Protein AF-A0A9P9ZHZ1-F1 (afdb_monomer_lite)

Radius of gyration: 37.86 Å; chains: 1; bounding box: 89×38×101 Å

Structure (mmCIF, N/CA/C/O backbone):
data_AF-A0A9P9ZHZ1-F1
#
_entry.id   AF-A0A9P9ZHZ1-F1
#
loop_
_atom_site.group_PDB
_atom_site.id
_atom_site.type_symbol
_atom_site.label_atom_id
_atom_site.label_alt_id
_atom_site.label_comp_id
_atom_site.label_asym_id
_atom_site.label_entity_id
_atom_site.label_seq_id
_atom_site.pdbx_PDB_ins_code
_atom_site.Cartn_x
_atom_site.Cartn_y
_atom_site.Cartn_z
_atom_site.occupancy
_atom_site.B_iso_or_equiv
_atom_site.auth_seq_id
_atom_site.auth_comp_id
_atom_site.auth_asym_id
_atom_site.auth_atom_id
_atom_site.pdbx_PDB_model_num
ATOM 1 N N . GLN A 1 1 ? -26.704 -14.233 1.698 1.00 37.19 1 GLN A N 1
ATOM 2 C CA . GLN A 1 1 ? -25.259 -14.307 1.388 1.00 37.19 1 GLN A CA 1
ATOM 3 C C . GLN A 1 1 ? -24.947 -13.236 0.345 1.00 37.19 1 GLN A C 1
ATOM 5 O O . GLN A 1 1 ? -25.343 -13.391 -0.801 1.00 37.19 1 GLN A O 1
ATOM 10 N N . LYS A 1 2 ? -24.365 -12.097 0.751 1.00 32.28 2 LYS A N 1
ATOM 11 C CA . LYS A 1 2 ? -24.024 -10.988 -0.158 1.00 32.28 2 LYS A CA 1
ATOM 12 C C . LYS A 1 2 ? -22.705 -11.316 -0.865 1.00 32.28 2 LYS A C 1
ATOM 14 O O . LYS A 1 2 ? -21.660 -11.355 -0.229 1.00 32.28 2 LYS A O 1
ATOM 19 N N . THR A 1 3 ? -22.761 -11.583 -2.163 1.00 38.38 3 THR A N 1
ATOM 20 C CA . THR A 1 3 ? -21.581 -11.775 -3.014 1.00 38.38 3 THR A CA 1
ATOM 21 C C . THR A 1 3 ? -20.915 -10.428 -3.285 1.00 38.38 3 THR A C 1
ATOM 23 O O . THR A 1 3 ? -21.477 -9.598 -3.998 1.00 38.38 3 THR A O 1
ATOM 26 N N . GLN A 1 4 ? -19.725 -10.218 -2.718 1.00 37.06 4 GLN A N 1
ATOM 27 C CA . GLN A 1 4 ? -18.834 -9.109 -3.063 1.00 37.06 4 GLN A CA 1
ATOM 28 C C . GLN A 1 4 ? -18.487 -9.182 -4.561 1.00 37.06 4 GLN A C 1
ATOM 30 O O . GLN A 1 4 ? -17.840 -10.122 -5.022 1.00 37.06 4 GLN A O 1
ATOM 35 N N . SER A 1 5 ? -18.968 -8.206 -5.329 1.00 38.22 5 SER A N 1
ATOM 36 C CA . SER A 1 5 ? -18.638 -8.014 -6.741 1.00 38.22 5 SER A CA 1
ATOM 37 C C . SER A 1 5 ? -17.425 -7.096 -6.828 1.00 38.22 5 SER A C 1
ATOM 39 O O . SER A 1 5 ? -17.535 -5.904 -6.551 1.00 38.22 5 SER A O 1
ATOM 41 N N . PHE A 1 6 ? -16.265 -7.640 -7.190 1.00 41.94 6 PHE A N 1
ATOM 42 C CA . PHE A 1 6 ? -15.062 -6.837 -7.386 1.00 41.94 6 PHE A CA 1
ATOM 43 C C . PHE A 1 6 ? -15.121 -6.076 -8.726 1.00 41.94 6 PHE A C 1
ATOM 45 O O . PHE A 1 6 ? -15.472 -6.683 -9.740 1.00 41.94 6 PHE A O 1
ATOM 52 N N . PRO A 1 7 ? -14.727 -4.788 -8.780 1.00 43.47 7 PRO A N 1
ATOM 53 C CA . PRO A 1 7 ? -14.893 -3.918 -9.956 1.00 43.47 7 PRO A CA 1
ATOM 54 C C . PRO A 1 7 ? -14.055 -4.302 -11.192 1.00 43.47 7 PRO A C 1
ATOM 56 O O . PRO A 1 7 ? -14.170 -3.668 -12.235 1.00 43.47 7 PRO A O 1
ATOM 59 N N . TRP A 1 8 ? -13.228 -5.346 -11.104 1.00 42.16 8 TRP A N 1
ATOM 60 C CA . TRP A 1 8 ? -12.399 -5.864 -12.200 1.00 42.16 8 TRP A CA 1
ATOM 61 C C . TRP A 1 8 ? -12.860 -7.231 -12.730 1.00 42.16 8 TRP A C 1
ATOM 63 O O . TRP A 1 8 ? -12.133 -7.871 -13.489 1.00 42.16 8 TRP A O 1
ATOM 73 N N . ILE A 1 9 ? -14.040 -7.711 -12.319 1.00 39.41 9 ILE A N 1
ATOM 74 C CA . ILE A 1 9 ? -14.600 -8.992 -12.763 1.00 39.41 9 ILE A CA 1
ATOM 75 C C . ILE A 1 9 ? -15.966 -8.737 -13.399 1.00 39.41 9 ILE A C 1
ATOM 77 O O . ILE A 1 9 ? -16.956 -8.526 -12.705 1.00 39.41 9 ILE A O 1
ATOM 81 N N . ILE A 1 10 ? -16.028 -8.812 -14.729 1.00 44.31 10 ILE A N 1
ATOM 82 C CA . ILE A 1 10 ? -17.297 -8.974 -15.442 1.00 44.31 10 ILE A CA 1
ATOM 83 C C . ILE A 1 10 ? -17.617 -10.466 -15.402 1.00 44.31 10 ILE A C 1
ATOM 85 O O . ILE A 1 10 ? -16.875 -11.284 -15.946 1.00 44.31 10 ILE A O 1
ATOM 89 N N . LYS A 1 11 ? -18.688 -10.835 -14.701 1.00 40.88 11 LYS A N 1
ATOM 90 C CA . LYS A 1 11 ? -19.157 -12.219 -14.640 1.00 40.88 11 LYS A CA 1
ATOM 91 C C . LYS A 1 11 ? -20.137 -12.446 -15.794 1.00 40.88 11 LYS A C 1
ATOM 93 O O . LYS A 1 11 ? -21.333 -12.244 -15.626 1.00 40.88 11 LYS A O 1
ATOM 98 N N . GLU A 1 12 ? -19.628 -12.822 -16.964 1.00 43.69 12 GLU A N 1
ATOM 99 C CA . GLU A 1 12 ? -20.464 -13.445 -17.999 1.00 43.69 12 GLU A CA 1
ATOM 100 C C . GLU A 1 12 ? -20.684 -14.928 -17.668 1.00 43.69 12 GLU A C 1
ATOM 102 O O . GLU A 1 12 ? -19.892 -15.546 -16.953 1.00 43.69 12 GLU A O 1
ATOM 107 N N . SER A 1 13 ? -21.811 -15.468 -18.127 1.00 43.03 13 SER A N 1
ATOM 108 C CA . SER A 1 13 ? -22.458 -16.704 -17.663 1.00 43.03 13 SER A CA 1
ATOM 109 C C . SER A 1 13 ? -21.701 -18.015 -17.909 1.00 43.03 13 SER A C 1
ATOM 111 O O . SER A 1 13 ? -22.208 -19.067 -17.525 1.00 43.03 13 SER A O 1
ATOM 113 N N . ASP A 1 14 ? -20.486 -17.979 -18.453 1.00 42.09 14 ASP A N 1
ATOM 114 C CA . ASP A 1 14 ? -19.701 -19.176 -18.747 1.00 42.09 14 ASP A CA 1
ATOM 115 C C . ASP A 1 14 ? -18.556 -19.333 -17.741 1.00 42.09 14 ASP A C 1
ATOM 117 O O . ASP A 1 14 ? -17.544 -18.628 -17.748 1.00 42.09 14 ASP A O 1
ATOM 121 N N . ALA A 1 15 ? -18.744 -20.291 -16.835 1.00 43.94 15 ALA A N 1
ATOM 122 C CA . ALA A 1 15 ? -18.034 -20.463 -15.569 1.00 43.94 15 ALA A CA 1
ATOM 123 C C . ALA A 1 15 ? -16.515 -20.745 -15.639 1.00 43.94 15 ALA A C 1
ATOM 125 O O . ALA A 1 15 ? -15.919 -21.012 -14.597 1.00 43.94 15 ALA A O 1
ATOM 126 N N . ASN A 1 16 ? -15.862 -20.654 -16.801 1.00 43.84 16 ASN A N 1
ATOM 127 C CA . ASN A 1 16 ? -14.445 -21.010 -16.947 1.00 43.84 16 ASN A CA 1
ATOM 128 C C . ASN A 1 16 ? -13.526 -19.926 -17.517 1.00 43.84 16 ASN A C 1
ATOM 130 O O . ASN A 1 16 ? -12.319 -20.154 -17.563 1.00 43.84 16 ASN A O 1
ATOM 134 N N . ASN A 1 17 ? -14.026 -18.744 -17.897 1.00 41.62 17 ASN A N 1
ATOM 135 C CA . ASN A 1 17 ? -13.167 -17.720 -18.498 1.00 41.62 17 ASN A CA 1
ATOM 136 C C . ASN A 1 17 ? -13.133 -16.430 -17.668 1.00 41.62 17 ASN A C 1
ATOM 138 O O . ASN A 1 17 ? -13.872 -15.477 -17.906 1.00 41.62 17 ASN A O 1
ATOM 142 N N . ARG A 1 18 ? -12.255 -16.392 -16.658 1.00 39.50 18 ARG A N 1
ATOM 143 C CA . ARG A 1 18 ? -11.958 -15.155 -15.921 1.00 39.50 18 ARG A CA 1
ATOM 144 C C . ARG A 1 18 ? -11.131 -14.239 -16.825 1.00 39.50 18 ARG A C 1
ATOM 146 O O . ARG A 1 18 ? -9.920 -14.403 -16.941 1.00 39.50 18 ARG A O 1
ATOM 153 N N . LYS A 1 19 ? -11.791 -13.288 -17.486 1.00 42.06 19 LYS A N 1
ATOM 154 C CA . LYS A 1 19 ? -11.140 -12.298 -18.349 1.00 42.06 19 LYS A CA 1
ATOM 155 C C . LYS A 1 19 ? -10.578 -11.170 -17.478 1.00 42.06 19 LYS A C 1
ATOM 157 O O . LYS A 1 19 ? -11.329 -10.375 -16.922 1.00 42.06 19 LYS A O 1
ATOM 162 N N . TYR A 1 20 ? -9.259 -11.138 -17.316 1.00 40.44 20 TYR A N 1
ATOM 163 C CA . TYR A 1 20 ? -8.559 -10.056 -16.623 1.00 40.44 20 TYR A CA 1
ATOM 164 C C . TYR A 1 20 ? -8.536 -8.803 -17.511 1.00 40.44 20 TYR A C 1
ATOM 166 O O . TYR A 1 20 ? -8.301 -8.904 -18.717 1.00 40.44 20 TYR A O 1
ATOM 174 N N . LEU A 1 21 ? -8.803 -7.632 -16.929 1.00 39.88 21 LEU A N 1
ATOM 175 C CA . LEU A 1 21 ? -8.745 -6.357 -17.648 1.00 39.88 21 LEU A CA 1
ATOM 176 C C . LEU A 1 21 ? -7.290 -6.017 -18.023 1.00 39.88 21 LEU A C 1
ATOM 178 O O . LEU A 1 21 ? -6.391 -6.256 -17.216 1.00 39.88 21 LEU A O 1
ATOM 182 N N . PRO A 1 22 ? -7.039 -5.477 -19.229 1.00 41.38 22 PRO A N 1
ATOM 183 C CA . PRO A 1 22 ? -5.688 -5.168 -19.671 1.00 41.38 22 PRO A CA 1
ATOM 184 C C . PRO A 1 22 ? -5.122 -3.894 -19.056 1.00 41.38 22 PRO A C 1
ATOM 186 O O . PRO A 1 22 ? -5.806 -2.879 -18.935 1.00 41.38 22 PRO A O 1
ATOM 189 N N . VAL A 1 23 ? -3.810 -3.935 -18.848 1.00 46.16 23 VAL A N 1
ATOM 190 C CA . VAL A 1 23 ? -2.933 -2.795 -18.568 1.00 46.16 23 VAL A CA 1
ATOM 191 C C . VAL A 1 23 ? -3.158 -1.704 -19.616 1.00 46.16 23 VAL A C 1
ATOM 193 O O . VAL A 1 23 ? -3.011 -1.966 -20.815 1.00 46.16 23 VAL A O 1
ATOM 196 N N . ILE A 1 24 ? -3.511 -0.477 -19.218 1.00 43.19 24 ILE A N 1
ATOM 197 C CA . ILE A 1 24 ? -3.718 0.654 -20.142 1.00 43.19 24 ILE A CA 1
ATOM 198 C C . ILE A 1 24 ? -2.495 1.578 -20.126 1.00 43.19 24 ILE A C 1
ATOM 200 O O . ILE A 1 24 ? -2.209 2.239 -19.137 1.00 43.19 24 ILE A O 1
ATOM 204 N N . LEU A 1 25 ? -1.797 1.668 -21.259 1.00 41.56 25 LEU A N 1
ATOM 205 C CA . LEU A 1 25 ? -0.755 2.659 -21.528 1.00 41.56 25 LEU A CA 1
ATOM 206 C C . LEU A 1 25 ? -1.356 3.757 -22.403 1.00 41.56 25 LEU A C 1
ATOM 208 O O . LEU A 1 25 ? -1.716 3.513 -23.561 1.00 41.56 25 LEU A O 1
ATOM 212 N N . HIS A 1 26 ? -1.468 4.964 -21.858 1.00 40.97 26 HIS A N 1
ATOM 213 C CA . HIS A 1 26 ? -1.799 6.139 -22.650 1.00 40.97 26 HIS A CA 1
ATOM 214 C C . HIS A 1 26 ? -0.571 6.543 -23.472 1.00 40.97 26 HIS A C 1
ATOM 216 O O . HIS A 1 26 ? 0.352 7.170 -22.968 1.00 40.97 26 HIS A O 1
ATOM 222 N N . LYS A 1 27 ? -0.559 6.191 -24.762 1.00 46.75 27 LYS A N 1
ATOM 223 C CA . LYS A 1 27 ? 0.318 6.834 -25.750 1.00 46.75 27 LYS A CA 1
ATOM 224 C C . LYS A 1 27 ? -0.516 7.854 -26.521 1.00 46.75 27 LYS A C 1
ATOM 226 O O . LYS A 1 27 ? -1.638 7.551 -26.938 1.00 46.75 27 LYS A O 1
ATOM 231 N N . HIS A 1 28 ? 0.023 9.049 -26.737 1.00 37.31 28 HIS A N 1
ATOM 232 C CA . HIS A 1 28 ? -0.636 10.055 -27.566 1.00 37.31 28 HIS A CA 1
ATOM 233 C C . HIS A 1 28 ? -0.832 9.490 -28.992 1.00 37.31 28 HIS A C 1
ATOM 235 O O . HIS A 1 28 ? 0.112 8.952 -29.571 1.00 37.31 28 HIS A O 1
ATOM 241 N N . LYS A 1 29 ? -2.049 9.613 -29.552 1.00 40.16 29 LYS A N 1
ATOM 242 C CA . LYS A 1 29 ? -2.484 9.154 -30.900 1.00 40.16 29 LYS A CA 1
ATOM 243 C C . LYS A 1 29 ? -2.889 7.672 -31.098 1.00 40.16 29 LYS A C 1
ATOM 245 O O . LYS A 1 29 ? -3.132 7.284 -32.237 1.00 40.16 29 LYS A O 1
ATOM 250 N N . ILE A 1 30 ? -3.067 6.852 -30.052 1.00 46.03 30 ILE A N 1
ATOM 251 C CA . ILE A 1 30 ? -3.622 5.478 -30.215 1.00 46.03 30 ILE A CA 1
ATOM 252 C C . ILE A 1 30 ? -5.117 5.486 -30.598 1.00 46.03 30 ILE A C 1
ATOM 254 O O . ILE A 1 30 ? -5.573 4.612 -31.336 1.00 46.03 30 ILE A O 1
ATOM 258 N N . ALA A 1 31 ? -5.871 6.505 -30.172 1.00 43.09 31 ALA A N 1
ATOM 259 C CA . ALA A 1 31 ? -7.315 6.603 -30.409 1.00 43.09 31 ALA A CA 1
ATOM 260 C C . ALA A 1 31 ? -7.714 6.651 -31.898 1.00 43.09 31 ALA A C 1
ATOM 262 O O . ALA A 1 31 ? -8.837 6.308 -32.242 1.00 43.09 31 ALA A O 1
ATOM 263 N N . LEU A 1 32 ? -6.795 7.025 -32.793 1.00 43.66 32 LEU A N 1
ATOM 264 C CA . LEU A 1 32 ? -7.078 7.148 -34.227 1.00 43.66 32 LEU A CA 1
ATOM 265 C C . LEU A 1 32 ? -7.022 5.814 -34.984 1.00 43.66 32 LEU A C 1
ATOM 267 O O . LEU A 1 32 ? -7.465 5.756 -36.125 1.00 43.66 32 LEU A O 1
ATOM 271 N N . LYS A 1 33 ? -6.502 4.742 -34.374 1.00 41.50 33 LYS A N 1
ATOM 272 C CA . LYS A 1 33 ? -6.436 3.408 -34.999 1.00 41.50 33 LYS A CA 1
ATOM 273 C C . LYS A 1 33 ? -7.362 2.380 -34.351 1.00 41.50 33 LYS A C 1
ATOM 275 O O . LYS A 1 33 ? -7.393 1.246 -34.809 1.00 41.50 33 LYS A O 1
ATOM 280 N N . SER A 1 34 ? -8.130 2.752 -33.323 1.00 44.06 34 SER A N 1
ATOM 281 C CA . SER A 1 34 ? -9.015 1.826 -32.595 1.00 44.06 34 SER A CA 1
ATOM 282 C C . SER A 1 34 ? -10.057 1.150 -33.496 1.00 44.06 34 SER A C 1
ATOM 284 O O . SER A 1 34 ? -10.376 -0.011 -33.279 1.00 44.06 34 SER A O 1
ATOM 286 N N . HIS A 1 35 ? -10.524 1.840 -34.538 1.00 47.12 35 HIS A N 1
ATOM 287 C CA . HIS A 1 35 ? -11.512 1.332 -35.494 1.00 47.12 35 HIS A CA 1
ATOM 288 C C . HIS A 1 35 ? -10.940 0.365 -36.550 1.00 47.12 35 HIS A C 1
ATOM 290 O O . HIS A 1 35 ? -11.709 -0.317 -37.218 1.00 47.12 35 HIS A O 1
ATOM 296 N N . LEU A 1 36 ? -9.610 0.283 -36.703 1.00 47.69 36 LEU A N 1
ATOM 297 C CA . LEU A 1 36 ? -8.942 -0.691 -37.584 1.00 47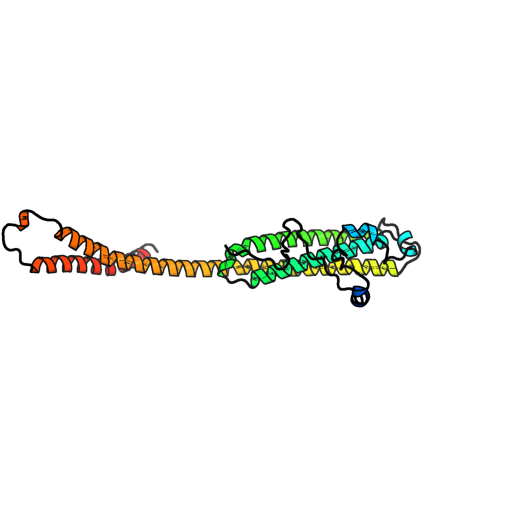.69 36 LEU A CA 1
ATOM 298 C C . LEU A 1 36 ? -8.725 -2.048 -36.895 1.00 47.69 36 LEU A C 1
ATOM 300 O O . LEU A 1 36 ? -8.396 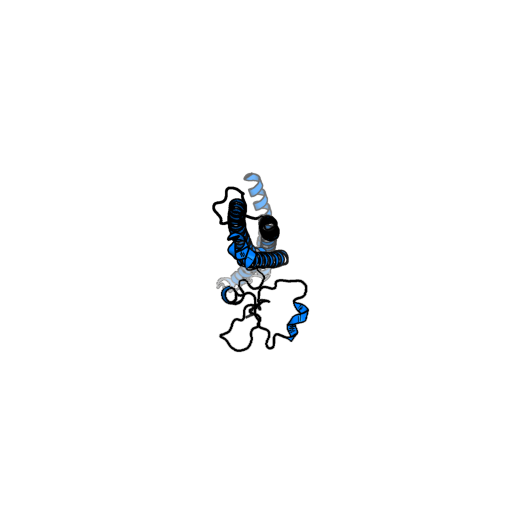-3.031 -37.555 1.00 47.69 36 LEU A O 1
ATOM 304 N N . PHE A 1 37 ? -8.923 -2.118 -35.576 1.00 45.78 37 PHE A N 1
ATOM 305 C CA . PHE A 1 37 ? -8.909 -3.363 -34.815 1.00 45.78 37 PHE A CA 1
ATOM 306 C C . PHE A 1 37 ? -10.327 -3.944 -34.775 1.00 45.78 37 PHE A C 1
ATOM 308 O O . PHE A 1 37 ? -11.058 -3.788 -33.798 1.00 45.78 37 PHE A O 1
ATOM 315 N N . GLY A 1 38 ? -10.731 -4.600 -35.867 1.00 37.91 38 GLY A N 1
ATOM 316 C CA . GLY A 1 38 ? -11.884 -5.501 -35.848 1.00 37.91 38 GLY A CA 1
ATOM 317 C C . GLY A 1 38 ? -11.680 -6.559 -34.762 1.00 37.91 38 GLY A C 1
ATOM 318 O O . GLY A 1 38 ? -10.625 -7.182 -34.716 1.00 37.91 38 GLY A O 1
ATOM 319 N N . GLN A 1 39 ? -12.671 -6.699 -33.874 1.00 40.16 39 GLN A N 1
ATOM 320 C CA . GLN A 1 39 ? -12.570 -7.363 -32.568 1.00 40.16 39 GLN A CA 1
ATOM 321 C C . GLN A 1 39 ? -11.454 -6.783 -31.691 1.00 40.16 39 GLN A C 1
ATOM 323 O O . GLN A 1 39 ? -10.268 -7.038 -31.871 1.00 40.16 39 GLN A O 1
ATOM 328 N N . VAL A 1 40 ? -11.867 -6.014 -30.683 1.00 42.03 40 VAL A N 1
ATOM 329 C CA . VAL A 1 40 ? -11.005 -5.453 -29.643 1.00 42.03 40 VAL A CA 1
ATOM 330 C C . VAL A 1 40 ? -10.149 -6.567 -29.034 1.00 42.03 40 VAL A C 1
ATOM 332 O O . VAL A 1 40 ? -10.589 -7.297 -28.145 1.00 42.03 40 VAL A O 1
ATOM 335 N N . SER A 1 41 ? -8.906 -6.691 -29.500 1.00 41.12 41 SER A N 1
ATOM 336 C CA . SER A 1 41 ? -7.879 -7.451 -28.804 1.00 41.12 41 SER A CA 1
ATOM 337 C C . SER A 1 41 ? -7.526 -6.651 -27.558 1.00 41.12 41 SER A C 1
ATOM 339 O O . SER A 1 41 ? -6.612 -5.828 -27.531 1.00 41.12 41 SER A O 1
ATOM 341 N N . THR A 1 42 ? -8.293 -6.893 -26.499 1.00 43.31 42 THR A N 1
ATOM 342 C CA . THR A 1 42 ? -8.048 -6.475 -25.115 1.00 43.31 42 THR A CA 1
ATOM 343 C C . THR A 1 42 ? -6.752 -7.077 -24.545 1.00 43.31 42 THR A C 1
ATOM 345 O O . THR A 1 42 ? -6.623 -7.200 -23.338 1.00 43.31 42 THR A O 1
ATOM 348 N N . SER A 1 43 ? -5.798 -7.488 -25.384 1.00 45.34 43 SER A N 1
ATOM 349 C CA . SER A 1 43 ? -4.638 -8.311 -25.025 1.00 45.34 43 SER A CA 1
ATOM 350 C C . SER A 1 43 ? -3.305 -7.666 -25.399 1.00 45.34 43 SER A C 1
ATOM 352 O O . SER A 1 43 ? -2.263 -8.263 -25.165 1.00 45.34 43 SER A O 1
ATOM 354 N N . ALA A 1 44 ? -3.298 -6.435 -25.921 1.00 46.75 44 ALA A N 1
ATOM 355 C CA . ALA A 1 44 ? -2.099 -5.771 -26.451 1.00 46.75 44 ALA A CA 1
ATOM 356 C C . ALA A 1 44 ? -0.934 -5.575 -25.449 1.00 46.75 44 ALA A C 1
ATOM 358 O O . ALA A 1 44 ? 0.103 -5.038 -25.824 1.00 46.75 44 ALA A O 1
ATOM 359 N N . ARG A 1 45 ? -1.093 -5.954 -24.171 1.00 55.19 45 ARG A N 1
ATOM 360 C CA . ARG A 1 45 ? -0.092 -5.774 -23.103 1.00 55.19 45 ARG A CA 1
ATOM 361 C C . ARG A 1 45 ? 0.096 -7.001 -22.212 1.00 55.19 45 ARG A C 1
ATOM 363 O O . ARG A 1 45 ? 0.470 -6.873 -21.053 1.00 55.19 45 ARG A O 1
ATOM 370 N N . SER A 1 46 ? -0.165 -8.194 -22.735 1.00 60.69 46 SER A N 1
ATOM 371 C CA . SER A 1 46 ? 0.336 -9.418 -22.108 1.00 60.69 46 SER A CA 1
ATOM 372 C C . SER A 1 46 ? 1.788 -9.640 -22.532 1.00 60.69 46 SER A C 1
ATOM 374 O O . SER A 1 46 ? 2.121 -9.431 -23.700 1.00 60.69 46 SER A O 1
ATOM 376 N N . ALA A 1 47 ? 2.641 -10.120 -21.622 1.00 64.25 47 ALA A N 1
ATOM 377 C CA . ALA A 1 47 ? 4.013 -10.530 -21.950 1.00 64.25 47 ALA A CA 1
ATOM 378 C C . ALA A 1 47 ? 4.059 -11.555 -23.106 1.00 64.25 47 ALA A C 1
ATOM 380 O O . ALA A 1 47 ? 5.065 -11.663 -23.800 1.00 64.25 47 ALA A O 1
ATOM 381 N N . ALA A 1 48 ? 2.942 -12.246 -23.363 1.00 66.81 48 ALA A N 1
ATOM 382 C CA . ALA A 1 48 ? 2.751 -13.150 -24.494 1.00 66.81 48 ALA A CA 1
ATOM 383 C C . ALA A 1 48 ? 2.864 -12.479 -25.879 1.00 66.81 48 ALA A C 1
ATOM 385 O O . ALA A 1 48 ? 3.154 -13.164 -26.854 1.00 66.81 48 ALA A O 1
ATOM 386 N N . HIS A 1 49 ? 2.648 -11.164 -25.987 1.00 66.31 49 HIS A N 1
ATOM 387 C CA . HIS A 1 49 ? 2.773 -10.430 -27.253 1.00 66.31 49 HIS A CA 1
ATOM 388 C C . HIS A 1 49 ? 4.169 -9.846 -27.482 1.00 66.31 49 HIS A C 1
ATOM 390 O O . HIS A 1 49 ? 4.484 -9.455 -28.604 1.00 66.31 49 HIS A O 1
ATOM 396 N N . LEU A 1 50 ? 5.029 -9.850 -26.456 1.00 69.12 50 LEU A N 1
ATOM 397 C CA . LEU A 1 50 ? 6.393 -9.334 -26.554 1.00 69.12 50 LEU A CA 1
ATOM 398 C C . LEU A 1 50 ? 7.179 -9.983 -27.711 1.00 69.12 50 LEU A C 1
ATOM 400 O O . LEU A 1 50 ? 7.752 -9.234 -28.492 1.00 69.12 50 LEU A O 1
ATOM 404 N N . PRO A 1 51 ? 7.146 -11.316 -27.930 1.00 75.12 51 PRO A N 1
ATOM 405 C CA . PRO A 1 51 ? 7.882 -11.930 -29.040 1.00 75.12 51 PRO A CA 1
ATOM 406 C C . PRO A 1 51 ? 7.399 -11.496 -30.434 1.00 75.12 51 PRO A C 1
ATOM 408 O O . PRO A 1 51 ? 8.176 -11.520 -31.380 1.00 75.12 51 PRO A O 1
ATOM 411 N N . ASN A 1 52 ? 6.128 -11.100 -30.568 1.00 73.94 52 ASN A N 1
ATOM 412 C CA . ASN A 1 52 ? 5.508 -10.769 -31.858 1.00 73.94 52 ASN A CA 1
ATOM 413 C C . ASN A 1 52 ? 5.605 -9.278 -32.214 1.00 73.94 52 ASN A C 1
ATOM 415 O O . ASN A 1 52 ? 5.523 -8.904 -33.390 1.00 73.94 52 ASN A O 1
ATOM 419 N N . ASP A 1 53 ? 5.725 -8.426 -31.197 1.00 71.38 53 ASP A N 1
ATOM 420 C CA . ASP A 1 53 ? 5.717 -6.971 -31.341 1.00 71.38 53 ASP A CA 1
ATOM 421 C C . ASP A 1 53 ? 7.086 -6.327 -31.056 1.00 71.38 53 ASP A C 1
ATOM 423 O O . ASP A 1 53 ? 7.254 -5.137 -31.336 1.00 71.38 53 ASP A O 1
ATOM 427 N N . TYR A 1 54 ? 8.061 -7.100 -30.556 1.00 80.94 54 TYR A N 1
ATOM 428 C CA . TYR A 1 54 ? 9.410 -6.621 -30.257 1.00 80.94 54 TYR A CA 1
ATOM 429 C C . TYR A 1 54 ? 10.129 -6.075 -31.498 1.00 80.94 54 TYR A C 1
ATOM 431 O O . TYR A 1 54 ? 10.081 -6.655 -32.583 1.00 80.94 54 TYR A O 1
ATOM 439 N N . GLY A 1 55 ? 10.820 -4.950 -31.326 1.00 74.94 55 GLY A N 1
ATOM 440 C CA . GLY A 1 55 ? 11.651 -4.314 -32.346 1.00 74.94 55 GLY A CA 1
ATOM 441 C C . GLY A 1 55 ? 10.888 -3.408 -33.311 1.00 74.94 55 GLY A C 1
ATOM 442 O O . GLY A 1 55 ? 11.514 -2.716 -34.110 1.00 74.94 55 GLY A O 1
ATOM 443 N N . ARG A 1 56 ? 9.551 -3.336 -33.233 1.00 78.38 56 ARG A N 1
ATOM 444 C CA . ARG A 1 56 ? 8.746 -2.496 -34.143 1.00 78.38 56 ARG A CA 1
ATOM 445 C C . ARG A 1 56 ? 8.973 -1.000 -33.958 1.00 78.38 56 ARG A C 1
ATOM 447 O O . ARG A 1 56 ? 8.772 -0.244 -34.906 1.00 78.38 56 ARG A O 1
ATOM 454 N N . SER A 1 57 ? 9.320 -0.553 -32.750 1.00 76.94 57 SER A N 1
ATOM 455 C CA . SER A 1 57 ? 9.570 0.867 -32.473 1.00 76.94 57 SER A CA 1
ATOM 456 C C . SER A 1 57 ? 11.054 1.235 -32.443 1.00 76.94 57 SER A C 1
ATOM 458 O O . SER A 1 57 ? 11.385 2.415 -32.319 1.00 76.94 57 SER A O 1
ATOM 460 N N . LEU A 1 58 ? 11.935 0.244 -32.592 1.00 81.00 58 LEU A N 1
ATOM 461 C CA . LEU A 1 58 ? 13.382 0.403 -32.541 1.00 81.00 58 LEU A CA 1
ATOM 462 C C . LEU A 1 58 ? 13.975 0.546 -33.948 1.00 81.00 58 LEU A C 1
ATOM 464 O O . LEU A 1 58 ? 13.498 -0.032 -34.922 1.00 81.00 58 LEU A O 1
ATOM 468 N N . HIS A 1 59 ? 15.043 1.333 -34.064 1.00 84.62 59 HIS A N 1
ATOM 469 C CA . HIS A 1 59 ? 15.786 1.460 -35.316 1.00 84.62 59 HIS A CA 1
ATOM 470 C C . HIS A 1 59 ? 16.847 0.359 -35.438 1.00 84.62 59 HIS A C 1
ATOM 472 O O . HIS A 1 59 ? 17.793 0.335 -34.652 1.00 84.62 59 HIS A O 1
ATOM 478 N N . ALA A 1 60 ? 16.742 -0.480 -36.475 1.00 83.12 60 ALA A N 1
ATOM 479 C CA . ALA A 1 60 ? 17.656 -1.603 -36.720 1.00 83.12 60 ALA A CA 1
ATOM 480 C C . ALA A 1 60 ? 19.144 -1.197 -36.757 1.00 83.12 60 ALA A C 1
ATOM 482 O O . ALA A 1 60 ? 19.986 -1.900 -36.211 1.00 83.12 60 ALA A O 1
ATOM 483 N N . SER A 1 61 ? 19.464 -0.024 -37.316 1.00 82.12 61 SER A N 1
ATOM 484 C CA . SER A 1 61 ? 20.843 0.485 -37.394 1.00 82.12 61 SER A CA 1
ATOM 485 C C . SER A 1 61 ? 21.460 0.819 -36.033 1.00 82.12 61 SER A C 1
ATOM 487 O O . SER A 1 61 ? 22.676 0.838 -35.903 1.00 82.12 61 SER A O 1
ATOM 489 N N . VAL A 1 62 ? 20.629 1.137 -35.036 1.00 82.06 62 VAL A N 1
ATOM 490 C CA . VAL A 1 62 ? 21.066 1.467 -33.671 1.00 82.06 62 VAL A CA 1
ATOM 491 C C . VAL A 1 62 ? 21.074 0.212 -32.802 1.00 82.06 62 VAL A C 1
ATOM 493 O O . VAL A 1 62 ? 21.950 0.058 -31.960 1.00 82.06 62 VAL A O 1
ATOM 496 N N . MET A 1 63 ? 20.132 -0.705 -33.042 1.00 83.06 63 MET A N 1
ATOM 497 C CA . MET A 1 63 ? 20.056 -2.000 -32.360 1.00 83.06 63 MET A CA 1
ATOM 498 C C . MET A 1 63 ? 21.309 -2.853 -32.565 1.00 83.06 63 MET A C 1
ATOM 500 O O . MET A 1 63 ? 21.791 -3.451 -31.613 1.00 83.06 63 MET A O 1
ATOM 504 N N . ASP A 1 64 ? 21.855 -2.873 -33.782 1.00 83.94 64 ASP A N 1
ATOM 505 C CA . ASP A 1 64 ? 23.069 -3.639 -34.099 1.00 83.94 64 ASP A CA 1
ATOM 506 C C . ASP A 1 64 ? 24.308 -3.147 -33.327 1.00 83.94 64 ASP A C 1
ATOM 508 O O . ASP A 1 64 ? 25.243 -3.899 -33.070 1.00 83.94 64 ASP A O 1
ATOM 512 N N . GLN A 1 65 ? 24.310 -1.877 -32.913 1.00 83.25 65 GLN A N 1
ATOM 513 C CA . GLN A 1 65 ? 25.477 -1.241 -32.303 1.00 83.25 65 GLN A CA 1
ATOM 514 C C . GLN A 1 65 ? 25.368 -1.082 -30.781 1.00 83.25 65 GLN A C 1
ATOM 516 O O . GLN A 1 65 ? 26.392 -0.972 -30.106 1.00 83.25 65 GLN A O 1
ATOM 521 N N . ASP A 1 66 ? 24.150 -1.030 -30.235 1.00 86.06 66 ASP A N 1
ATOM 522 C CA . ASP A 1 66 ? 23.895 -0.800 -28.813 1.00 86.06 66 ASP A CA 1
ATOM 523 C C . ASP A 1 66 ? 22.985 -1.893 -28.229 1.00 86.06 66 ASP A C 1
ATOM 525 O O . ASP A 1 66 ? 21.778 -1.970 -28.499 1.00 86.06 66 ASP A O 1
ATOM 529 N N . ALA A 1 67 ? 23.576 -2.729 -27.372 1.00 86.88 67 ALA A N 1
ATOM 530 C CA . ALA A 1 67 ? 22.868 -3.817 -26.704 1.00 86.88 67 ALA A CA 1
ATOM 531 C C . ALA A 1 67 ? 21.830 -3.313 -25.684 1.00 86.88 67 ALA A C 1
ATOM 533 O O . ALA A 1 67 ? 20.798 -3.954 -25.482 1.00 86.88 67 ALA A O 1
ATOM 534 N N . PHE A 1 68 ? 22.066 -2.159 -25.053 1.00 87.94 68 PHE A N 1
ATOM 535 C CA . PHE A 1 68 ? 21.122 -1.565 -24.110 1.00 87.94 68 PHE A CA 1
ATOM 536 C C . PHE A 1 68 ? 19.904 -0.994 -24.846 1.00 87.94 68 PHE A C 1
ATOM 538 O O . PHE A 1 68 ? 18.766 -1.192 -24.416 1.00 87.94 68 PHE A O 1
ATOM 545 N N . TYR A 1 69 ? 20.119 -0.372 -26.011 1.00 87.81 69 TYR A N 1
ATOM 546 C CA . TYR A 1 69 ? 19.033 0.135 -26.854 1.00 87.81 69 TYR A CA 1
ATOM 547 C C . TYR A 1 69 ? 18.065 -0.975 -27.285 1.00 87.81 69 TYR A C 1
ATOM 549 O O . TYR A 1 69 ? 16.849 -0.762 -27.270 1.00 87.81 69 TYR A O 1
ATOM 557 N N . CYS A 1 70 ? 18.568 -2.179 -27.576 1.00 86.94 70 CYS A N 1
ATOM 558 C CA . CYS A 1 70 ? 17.732 -3.349 -27.854 1.00 86.94 70 CYS A CA 1
ATOM 559 C C . CYS A 1 70 ? 16.749 -3.662 -26.712 1.00 86.94 70 CYS A C 1
ATOM 561 O O . CYS A 1 70 ? 15.610 -4.055 -26.960 1.00 86.94 70 CYS A O 1
ATOM 563 N N . LEU A 1 71 ? 17.136 -3.467 -25.452 1.00 88.94 71 LEU A N 1
ATOM 564 C CA . LEU A 1 71 ? 16.292 -3.805 -24.301 1.00 88.94 71 LEU A CA 1
ATOM 565 C C . LEU A 1 71 ? 15.239 -2.738 -23.970 1.00 88.94 71 LEU A C 1
ATOM 567 O O . LEU A 1 71 ? 14.390 -2.967 -23.110 1.00 88.94 71 LEU A O 1
ATOM 571 N N . THR A 1 72 ? 15.239 -1.602 -24.669 1.00 88.69 72 THR A N 1
ATOM 572 C CA . THR A 1 72 ? 14.342 -0.463 -24.414 1.00 88.69 72 THR A CA 1
ATOM 573 C C . THR A 1 72 ? 12.871 -0.859 -24.324 1.00 88.69 72 THR A C 1
ATOM 575 O O . THR A 1 72 ? 12.177 -0.468 -23.390 1.00 88.69 72 THR A O 1
ATOM 578 N N . GLU A 1 73 ? 12.363 -1.642 -25.278 1.00 83.69 73 GLU A N 1
ATOM 579 C CA . GLU A 1 73 ? 10.948 -2.034 -25.279 1.00 83.69 73 GLU A CA 1
ATOM 580 C C . GLU A 1 73 ? 10.597 -2.941 -24.090 1.00 83.69 73 GLU A C 1
ATOM 582 O O . GLU A 1 73 ? 9.505 -2.831 -23.530 1.00 83.69 73 GLU A O 1
ATOM 587 N N . VAL A 1 74 ? 11.545 -3.772 -23.648 1.00 89.00 74 VAL A N 1
ATOM 588 C CA . VAL A 1 74 ? 11.392 -4.633 -22.468 1.00 89.00 74 VAL A CA 1
ATOM 589 C C . VAL A 1 74 ? 11.377 -3.794 -21.193 1.00 89.00 74 VAL A C 1
ATOM 591 O O . VAL A 1 74 ? 10.513 -3.997 -20.340 1.00 89.00 74 VAL A O 1
ATOM 594 N N . PHE A 1 75 ? 12.279 -2.815 -21.076 1.00 89.94 75 PHE A N 1
ATOM 595 C CA . PHE A 1 75 ? 12.292 -1.874 -19.955 1.00 89.94 75 PHE A CA 1
ATOM 596 C C . PHE A 1 75 ? 11.015 -1.039 -19.897 1.00 89.94 75 PHE A C 1
ATOM 598 O O . PHE A 1 75 ? 10.418 -0.929 -18.830 1.00 89.94 75 PHE A O 1
ATOM 605 N N . ASN A 1 76 ? 10.537 -0.535 -21.036 1.00 87.81 76 ASN A N 1
ATOM 606 C CA . ASN A 1 76 ? 9.287 0.219 -21.116 1.00 87.81 76 ASN A CA 1
ATOM 607 C C . ASN A 1 76 ? 8.080 -0.631 -20.705 1.00 87.81 76 ASN A C 1
ATOM 609 O O . ASN A 1 76 ? 7.217 -0.173 -19.952 1.00 87.81 76 ASN A O 1
ATOM 613 N N . PHE A 1 77 ? 8.016 -1.885 -21.160 1.00 84.81 77 PHE A N 1
ATOM 614 C CA . PHE A 1 77 ? 6.981 -2.822 -20.729 1.00 84.81 77 PHE A CA 1
ATOM 615 C C . PHE A 1 77 ? 7.050 -3.077 -19.217 1.00 84.81 77 PHE A C 1
ATOM 617 O O . PHE A 1 77 ? 6.035 -2.976 -18.522 1.00 84.81 77 PHE A O 1
ATOM 624 N N . ALA A 1 78 ? 8.250 -3.335 -18.690 1.00 88.50 78 ALA A N 1
ATOM 625 C CA . ALA A 1 78 ? 8.470 -3.550 -17.266 1.00 88.50 78 ALA A CA 1
ATOM 626 C C . ALA A 1 78 ? 8.044 -2.326 -16.441 1.00 88.50 78 ALA A C 1
ATOM 628 O O . ALA A 1 78 ? 7.242 -2.483 -15.522 1.00 88.50 78 ALA A O 1
ATOM 629 N N . ALA A 1 79 ? 8.490 -1.121 -16.804 1.00 88.94 79 ALA A N 1
ATOM 630 C CA . ALA A 1 79 ? 8.126 0.137 -16.154 1.00 88.94 79 ALA A CA 1
ATOM 631 C C . ALA A 1 79 ? 6.605 0.374 -16.149 1.00 88.94 79 ALA A C 1
ATOM 633 O O . ALA A 1 79 ? 6.026 0.807 -15.153 1.00 88.94 79 ALA A O 1
ATOM 634 N N . SER A 1 80 ? 5.928 0.003 -17.235 1.00 83.94 80 SER A N 1
ATOM 635 C CA . SER A 1 80 ? 4.474 0.134 -17.356 1.00 83.94 80 SER A CA 1
ATOM 636 C C . SER A 1 80 ? 3.719 -0.835 -16.446 1.00 83.94 80 SER A C 1
ATOM 638 O O . SER A 1 80 ? 2.797 -0.425 -15.743 1.00 83.94 80 SER A O 1
ATOM 640 N N . SER A 1 81 ? 4.134 -2.105 -16.406 1.00 87.31 81 SER A N 1
ATOM 641 C CA . SER A 1 81 ? 3.554 -3.102 -15.489 1.00 87.31 81 SER A CA 1
ATOM 642 C C . SER A 1 81 ? 3.755 -2.718 -14.017 1.00 87.31 81 SER A C 1
ATOM 644 O O . SER A 1 81 ? 2.897 -2.924 -13.161 1.00 87.31 81 SER A O 1
ATOM 646 N N . GLN A 1 82 ? 4.898 -2.099 -13.737 1.00 89.81 82 GLN A N 1
ATOM 647 C CA . GLN A 1 82 ? 5.280 -1.577 -12.439 1.00 89.81 82 GLN A CA 1
ATOM 648 C C . GLN A 1 82 ? 4.403 -0.396 -12.011 1.00 89.81 82 GLN A C 1
ATOM 650 O O . GLN A 1 82 ? 3.890 -0.380 -10.892 1.00 89.81 82 GLN A O 1
ATOM 655 N N . MET A 1 83 ? 4.160 0.552 -12.917 1.00 88.62 83 MET A N 1
ATOM 656 C CA . MET A 1 83 ? 3.248 1.670 -12.678 1.00 88.62 83 MET A CA 1
ATOM 657 C C . MET A 1 83 ? 1.825 1.191 -12.380 1.00 88.62 83 MET A C 1
ATOM 659 O O . MET A 1 83 ? 1.188 1.680 -11.451 1.00 88.62 83 MET A O 1
ATOM 663 N N . GLU A 1 84 ? 1.323 0.215 -13.134 1.00 85.94 84 GLU A N 1
ATOM 664 C CA . GLU A 1 84 ? -0.012 -0.335 -12.907 1.00 85.94 84 GLU A CA 1
ATOM 665 C C . GLU A 1 84 ? -0.130 -1.014 -11.541 1.00 85.94 84 GLU A C 1
ATOM 667 O O . GLU A 1 84 ? -1.103 -0.783 -10.822 1.00 85.94 84 GLU A O 1
ATOM 672 N N . PHE A 1 85 ? 0.876 -1.796 -11.142 1.00 88.94 85 PHE A N 1
ATOM 673 C CA . PHE A 1 85 ? 0.928 -2.353 -9.794 1.00 88.94 85 PHE A CA 1
ATOM 674 C C . PHE A 1 85 ? 0.848 -1.249 -8.729 1.00 88.94 85 PHE A C 1
ATOM 676 O O . PHE A 1 85 ? 0.059 -1.364 -7.791 1.00 88.94 85 PHE A O 1
ATOM 683 N N . LEU A 1 86 ? 1.609 -0.161 -8.884 1.00 90.19 86 LEU A N 1
ATOM 684 C CA . LEU A 1 86 ? 1.554 0.971 -7.955 1.00 90.19 86 LEU A CA 1
ATOM 685 C C . LEU A 1 86 ? 0.177 1.643 -7.950 1.00 90.19 86 LEU A C 1
ATOM 687 O O . LEU A 1 86 ? -0.322 1.964 -6.877 1.00 90.19 86 LEU A O 1
ATOM 691 N N . ASN A 1 87 ? -0.464 1.804 -9.109 1.00 90.56 87 ASN A N 1
ATOM 692 C CA . ASN A 1 87 ? -1.825 2.341 -9.209 1.00 90.56 87 ASN A CA 1
ATOM 693 C C . ASN A 1 87 ? -2.851 1.440 -8.508 1.00 90.56 87 ASN A C 1
ATOM 695 O O . ASN A 1 87 ? -3.749 1.939 -7.839 1.00 90.56 87 ASN A O 1
ATOM 699 N N . LEU A 1 88 ? -2.706 0.117 -8.607 1.00 87.88 88 LEU A N 1
ATOM 700 C CA . LEU A 1 88 ? -3.563 -0.826 -7.891 1.00 87.88 88 LEU A CA 1
ATOM 701 C C . LEU A 1 88 ? -3.393 -0.706 -6.373 1.00 87.88 88 LEU A C 1
ATOM 703 O O . LEU A 1 88 ? -4.379 -0.771 -5.641 1.00 87.88 88 LEU A O 1
ATOM 707 N N . ILE A 1 89 ? -2.156 -0.572 -5.889 1.00 90.19 89 ILE A N 1
ATOM 708 C CA . ILE A 1 89 ? -1.905 -0.396 -4.454 1.00 90.19 89 ILE A CA 1
ATOM 709 C C . ILE A 1 89 ? -2.454 0.948 -3.968 1.00 90.19 89 ILE A C 1
ATOM 711 O O . ILE A 1 89 ? -3.029 0.987 -2.887 1.00 90.19 89 ILE A O 1
ATOM 715 N N . ASP A 1 90 ? -2.339 2.006 -4.771 1.00 91.19 90 ASP A N 1
ATOM 716 C CA . ASP A 1 90 ? -2.904 3.330 -4.483 1.00 91.19 90 ASP A CA 1
ATOM 717 C C . ASP A 1 90 ? -4.432 3.260 -4.348 1.00 91.19 90 ASP A C 1
ATOM 719 O O . ASP A 1 90 ? -4.979 3.612 -3.308 1.00 91.19 90 ASP A O 1
ATOM 723 N N . LEU A 1 91 ? -5.113 2.640 -5.319 1.00 90.25 91 LEU A N 1
ATOM 724 C CA . LEU A 1 91 ? -6.562 2.410 -5.269 1.00 90.25 91 LEU A CA 1
ATOM 725 C C . LEU A 1 91 ? -6.993 1.587 -4.050 1.00 90.25 91 LEU A C 1
ATOM 727 O O . LEU A 1 91 ? -8.020 1.867 -3.436 1.00 90.25 91 LEU A O 1
ATOM 731 N N . LYS A 1 92 ? -6.226 0.548 -3.695 1.00 88.62 92 LYS A N 1
ATOM 732 C CA . LYS A 1 92 ? -6.503 -0.247 -2.491 1.00 88.62 92 LYS A CA 1
ATOM 733 C C . LYS A 1 92 ? -6.296 0.566 -1.221 1.00 88.62 92 LYS A C 1
ATOM 735 O O . LYS A 1 92 ? -7.070 0.404 -0.287 1.00 88.62 92 LYS A O 1
ATOM 740 N N . LEU A 1 93 ? -5.268 1.407 -1.179 1.00 90.00 93 LEU A N 1
ATOM 741 C CA . LEU A 1 93 ? -5.000 2.268 -0.036 1.00 90.00 93 LEU A CA 1
ATOM 742 C C . LEU A 1 93 ? -6.132 3.280 0.157 1.00 90.00 93 LEU A C 1
ATOM 744 O O . LEU A 1 93 ? -6.629 3.405 1.270 1.00 90.00 93 LEU A O 1
ATOM 748 N N . ASP A 1 94 ? -6.590 3.916 -0.921 1.00 89.88 94 ASP A N 1
ATOM 749 C CA . ASP A 1 94 ? -7.724 4.841 -0.879 1.00 89.88 94 ASP A CA 1
ATOM 750 C C . ASP A 1 94 ? -9.007 4.131 -0.424 1.00 89.88 94 ASP A C 1
ATOM 752 O O . ASP A 1 94 ? -9.727 4.650 0.429 1.00 89.88 94 ASP A O 1
ATOM 756 N N . LEU A 1 95 ? -9.254 2.905 -0.909 1.00 88.62 95 LEU A N 1
ATOM 757 C CA . LEU A 1 95 ? -10.358 2.074 -0.428 1.00 88.62 95 LEU A CA 1
ATOM 758 C C . LEU A 1 95 ? -10.252 1.853 1.086 1.00 88.62 95 LEU A C 1
ATOM 760 O O . LEU A 1 95 ? -11.205 2.134 1.802 1.00 88.62 95 LEU A O 1
ATOM 764 N N . TYR A 1 96 ? -9.092 1.414 1.576 1.00 85.00 96 TYR A N 1
ATOM 765 C CA . TYR A 1 96 ? -8.860 1.162 2.999 1.00 85.00 96 TYR A CA 1
ATOM 766 C C . TYR A 1 96 ? -9.021 2.407 3.871 1.00 85.00 96 TYR A C 1
ATOM 768 O O . TYR A 1 96 ? -9.504 2.295 4.989 1.00 85.00 96 TYR A O 1
ATOM 776 N N . THR A 1 97 ? -8.648 3.587 3.376 1.00 83.44 97 THR A N 1
ATOM 777 C CA . THR A 1 97 ? -8.837 4.854 4.098 1.00 83.44 97 THR A CA 1
ATOM 778 C C . THR A 1 97 ? -10.281 5.370 4.032 1.00 83.44 97 THR A C 1
ATOM 780 O O . THR A 1 97 ? -10.689 6.135 4.899 1.00 83.44 97 THR A O 1
ATOM 783 N N . SER A 1 98 ? -11.064 4.966 3.028 1.00 86.31 98 SER A N 1
ATOM 784 C CA . SER A 1 98 ? -12.466 5.382 2.866 1.00 86.31 98 SER A CA 1
ATOM 785 C C . SER A 1 98 ? -13.484 4.545 3.651 1.00 86.31 98 SER A C 1
ATOM 787 O O . SER A 1 98 ? -14.644 4.946 3.755 1.00 86.31 98 SER A O 1
ATOM 789 N N . LEU A 1 99 ? -13.081 3.378 4.164 1.00 83.06 99 LEU A N 1
ATOM 790 C CA . LEU A 1 99 ? -13.977 2.473 4.883 1.00 83.06 99 LEU A CA 1
ATOM 791 C C . LEU A 1 99 ? -14.362 3.030 6.268 1.00 83.06 99 LEU A C 1
ATOM 793 O O . LEU A 1 99 ? -13.597 3.787 6.867 1.00 83.06 99 LEU A O 1
ATOM 797 N N . PRO A 1 100 ? -15.549 2.671 6.795 1.00 77.44 100 PRO A N 1
ATOM 798 C CA . PRO A 1 100 ? -15.948 3.041 8.148 1.00 77.44 100 PRO A CA 1
ATOM 799 C C . PRO A 1 100 ? -14.996 2.460 9.199 1.00 77.44 100 PRO A C 1
ATOM 801 O O . PRO A 1 100 ? -14.542 1.325 9.069 1.00 77.44 100 PRO A O 1
ATOM 804 N N . THR A 1 101 ? -14.808 3.188 10.303 1.00 76.12 101 THR A N 1
ATOM 805 C CA . THR A 1 101 ? -13.941 2.810 11.439 1.00 76.12 101 THR A CA 1
ATOM 806 C C . THR A 1 101 ? -14.239 1.421 12.024 1.00 76.12 101 THR A C 1
ATOM 808 O O . THR A 1 101 ? -13.381 0.798 12.642 1.00 76.12 101 THR A O 1
ATOM 811 N N . GLU A 1 102 ? -15.450 0.895 11.825 1.00 74.25 102 GLU A N 1
ATOM 812 C CA . GLU A 1 102 ? -15.828 -0.445 12.283 1.00 74.25 102 GLU A CA 1
ATOM 813 C C . GLU A 1 102 ? -15.063 -1.580 11.578 1.00 74.25 102 GLU A C 1
ATOM 815 O O . GLU A 1 102 ? -14.912 -2.650 12.170 1.00 74.25 102 GLU A O 1
ATOM 820 N N . GLU A 1 103 ? -14.562 -1.353 10.356 1.00 79.25 103 GLU A N 1
ATOM 821 C CA . GLU A 1 103 ? -13.809 -2.336 9.559 1.00 79.25 103 GLU A CA 1
ATOM 822 C C . GLU A 1 103 ? -12.281 -2.237 9.759 1.00 79.25 103 GLU A C 1
ATOM 824 O O . GLU A 1 103 ? -11.525 -3.048 9.215 1.00 79.25 103 GLU A O 1
ATOM 829 N N . ASP A 1 104 ? -11.798 -1.296 10.580 1.00 80.69 104 ASP A N 1
ATOM 830 C CA . ASP A 1 104 ? -10.364 -1.024 10.770 1.00 80.69 104 ASP A CA 1
ATOM 831 C C . ASP A 1 104 ? -9.564 -2.268 11.201 1.00 80.69 104 ASP A C 1
ATOM 833 O O . ASP A 1 104 ? -8.414 -2.466 10.788 1.00 80.69 104 ASP A O 1
ATOM 837 N N . PHE A 1 105 ? -10.179 -3.158 11.990 1.00 79.94 105 PHE A N 1
ATOM 838 C CA . PHE A 1 105 ? -9.551 -4.408 12.426 1.00 79.94 105 PHE A CA 1
ATOM 839 C C . PHE A 1 105 ? -9.281 -5.374 11.259 1.00 79.94 105 PHE A C 1
ATOM 841 O O . PHE A 1 105 ? -8.234 -6.024 11.220 1.00 79.94 105 PHE A O 1
ATOM 848 N N . GLU A 1 106 ? -10.188 -5.447 10.280 1.00 84.31 106 GLU A N 1
ATOM 849 C CA . GLU A 1 106 ? -10.051 -6.305 9.094 1.00 84.31 106 GLU A CA 1
ATOM 850 C C . GLU A 1 106 ? -9.082 -5.710 8.060 1.00 84.31 106 GLU A C 1
ATOM 852 O O . GLU A 1 106 ? -8.416 -6.430 7.307 1.00 84.31 106 GLU A O 1
ATOM 857 N N . VAL A 1 107 ? -8.959 -4.383 8.042 1.00 86.62 107 VAL A N 1
ATOM 858 C CA . VAL A 1 107 ? -8.089 -3.636 7.128 1.00 86.62 107 VAL A CA 1
ATOM 859 C C . VAL A 1 107 ? -6.618 -3.678 7.564 1.00 86.62 107 VAL A C 1
ATOM 861 O O . VAL A 1 107 ? -5.719 -3.741 6.715 1.00 86.62 107 VAL A O 1
ATOM 864 N N . LEU A 1 108 ? -6.334 -3.714 8.872 1.00 87.81 108 LEU A N 1
ATOM 865 C CA . LEU A 1 108 ? -4.968 -3.657 9.411 1.00 87.81 108 LEU A CA 1
ATOM 866 C C . LEU A 1 108 ? -4.008 -4.732 8.848 1.00 87.81 108 LEU A C 1
ATOM 868 O O . LEU A 1 108 ? -2.882 -4.381 8.467 1.00 87.81 108 LEU A O 1
ATOM 872 N N . PRO A 1 109 ? -4.377 -6.027 8.754 1.00 88.94 109 PRO A N 1
ATOM 873 C CA . PRO A 1 109 ? -3.512 -7.047 8.160 1.00 88.94 109 PRO A CA 1
ATOM 874 C C . PRO A 1 109 ? -3.213 -6.778 6.680 1.00 88.94 109 PRO A C 1
ATOM 876 O O . PRO A 1 109 ? -2.078 -6.971 6.235 1.00 88.94 109 PRO A O 1
ATOM 879 N N . ASN A 1 110 ? -4.204 -6.282 5.933 1.00 90.62 110 ASN A N 1
ATOM 880 C CA . ASN A 1 110 ? -4.065 -5.958 4.515 1.00 90.62 110 ASN A CA 1
ATOM 881 C C . ASN A 1 110 ? -3.111 -4.778 4.302 1.00 90.62 110 ASN A C 1
ATOM 883 O O . ASN A 1 110 ? -2.227 -4.853 3.448 1.00 90.62 110 ASN A O 1
ATOM 887 N N . LEU A 1 111 ? -3.208 -3.728 5.124 1.00 90.94 111 LEU A N 1
ATOM 888 C CA . LEU A 1 111 ? -2.261 -2.610 5.099 1.00 90.94 111 LEU A CA 1
ATOM 889 C C . LEU A 1 111 ? -0.835 -3.060 5.438 1.00 90.94 111 LEU A C 1
ATOM 891 O O . LEU A 1 111 ? 0.111 -2.695 4.736 1.00 90.94 111 LEU A O 1
ATOM 895 N N . LYS A 1 112 ? -0.659 -3.909 6.461 1.00 91.88 112 LYS A N 1
ATOM 896 C CA . LYS A 1 112 ? 0.658 -4.482 6.803 1.00 91.88 112 LYS A CA 1
ATOM 897 C C . LYS A 1 112 ? 1.246 -5.285 5.640 1.00 91.88 112 LYS A C 1
ATOM 899 O O . LYS A 1 112 ? 2.440 -5.168 5.351 1.00 91.88 112 LYS A O 1
ATOM 904 N N . TYR A 1 113 ? 0.420 -6.072 4.951 1.00 92.25 113 TYR A N 1
ATOM 905 C CA . TYR A 1 113 ? 0.833 -6.803 3.755 1.00 92.25 113 TYR A CA 1
ATOM 906 C C . TYR A 1 113 ? 1.230 -5.859 2.607 1.00 92.25 113 TYR A C 1
ATOM 908 O O . TYR A 1 113 ? 2.317 -6.016 2.043 1.00 92.25 113 TYR A O 1
ATOM 916 N N . SER A 1 114 ? 0.418 -4.836 2.319 1.00 92.38 114 SER A N 1
ATOM 917 C CA . SER A 1 114 ? 0.703 -3.799 1.314 1.00 92.38 114 SER A CA 1
ATOM 918 C C . SER A 1 114 ? 2.012 -3.057 1.605 1.00 92.38 114 SER A C 1
ATOM 920 O O . SER A 1 114 ? 2.852 -2.889 0.720 1.00 92.38 114 SER A O 1
ATOM 922 N N . LYS A 1 115 ? 2.269 -2.709 2.871 1.00 94.88 115 LYS A N 1
ATOM 923 C CA . LYS A 1 115 ? 3.541 -2.109 3.296 1.00 94.88 115 LYS A CA 1
ATOM 924 C C . LYS A 1 115 ? 4.727 -3.028 2.999 1.00 94.88 115 LYS A C 1
ATOM 926 O O . LYS A 1 115 ? 5.739 -2.577 2.458 1.00 94.88 115 LYS A O 1
ATOM 931 N N . LYS A 1 116 ? 4.607 -4.318 3.331 1.00 95.12 116 LYS A N 1
ATOM 932 C CA . LYS A 1 116 ? 5.668 -5.314 3.112 1.00 95.12 116 LYS A CA 1
ATOM 933 C C . LYS A 1 116 ? 5.976 -5.499 1.627 1.00 95.12 116 LYS A C 1
ATOM 935 O O . LYS A 1 116 ? 7.149 -5.571 1.259 1.00 95.12 116 LYS A O 1
ATOM 940 N N . ILE A 1 1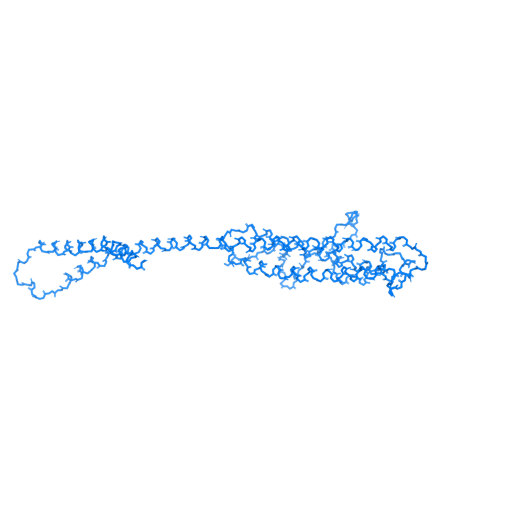17 ? 4.954 -5.591 0.774 1.00 95.19 117 ILE A N 1
ATOM 941 C CA . ILE A 1 117 ? 5.166 -5.762 -0.669 1.00 95.19 117 ILE A CA 1
ATOM 942 C C . ILE A 1 117 ? 5.761 -4.498 -1.303 1.00 95.19 117 ILE A C 1
ATOM 944 O O . ILE A 1 117 ? 6.697 -4.623 -2.090 1.00 95.19 117 ILE A O 1
ATOM 948 N N . LEU A 1 118 ? 5.326 -3.300 -0.886 1.00 95.69 118 LEU A N 1
ATOM 949 C CA . LEU A 1 118 ? 5.918 -2.029 -1.321 1.00 95.69 118 LEU A CA 1
ATOM 950 C C . LEU A 1 118 ? 7.388 -1.911 -0.917 1.00 95.69 118 LEU A C 1
ATOM 952 O O . LEU A 1 118 ? 8.211 -1.507 -1.728 1.00 95.69 118 LEU A O 1
ATOM 956 N N . TYR A 1 119 ? 7.747 -2.320 0.301 1.00 96.00 119 TYR A N 1
ATOM 957 C CA . TYR A 1 119 ? 9.142 -2.295 0.744 1.00 96.00 119 TYR A CA 1
ATOM 958 C C . TYR A 1 119 ? 10.040 -3.193 -0.120 1.00 96.00 119 TYR A C 1
ATOM 960 O O . TYR A 1 119 ? 11.084 -2.763 -0.605 1.00 96.00 119 TYR A O 1
ATOM 968 N N . ARG A 1 120 ? 9.601 -4.431 -0.390 1.00 94.75 120 ARG A N 1
ATOM 969 C CA . ARG A 1 120 ? 10.321 -5.346 -1.298 1.00 94.75 120 ARG A CA 1
ATOM 970 C C . ARG A 1 120 ? 10.440 -4.769 -2.707 1.00 94.75 120 ARG A C 1
ATOM 972 O O . ARG A 1 120 ? 11.445 -4.982 -3.379 1.00 94.75 120 ARG A O 1
ATOM 979 N N . TYR A 1 121 ? 9.401 -4.073 -3.155 1.00 94.50 121 TYR A N 1
ATOM 980 C CA . TYR A 1 121 ? 9.361 -3.432 -4.457 1.00 94.50 121 TYR A CA 1
ATOM 981 C C . TYR A 1 121 ? 10.350 -2.261 -4.559 1.00 94.50 121 TYR A C 1
ATOM 983 O O . TYR A 1 121 ? 11.083 -2.186 -5.544 1.00 94.50 121 TYR A O 1
ATOM 991 N N . ILE A 1 122 ? 10.428 -1.405 -3.536 1.00 96.75 122 ILE A N 1
ATOM 992 C CA . ILE A 1 122 ? 11.411 -0.314 -3.436 1.00 96.75 122 ILE A CA 1
ATOM 993 C C . ILE A 1 122 ? 12.824 -0.884 -3.560 1.00 96.75 122 ILE A C 1
ATOM 995 O O . ILE A 1 122 ? 13.540 -0.526 -4.490 1.00 96.75 122 ILE A O 1
ATOM 999 N N . GLN A 1 123 ? 13.167 -1.878 -2.734 1.00 95.88 123 GLN A N 1
ATOM 1000 C CA . GLN A 1 123 ? 14.487 -2.518 -2.772 1.00 95.88 123 GLN A CA 1
ATOM 1001 C C . GLN A 1 123 ? 14.812 -3.130 -4.140 1.00 95.88 123 GLN A C 1
ATOM 1003 O O . GLN A 1 123 ? 15.947 -3.070 -4.608 1.00 95.88 123 GLN A O 1
ATOM 1008 N N . LYS A 1 124 ? 13.826 -3.757 -4.793 1.00 94.75 124 LYS A N 1
ATOM 1009 C CA . LYS A 1 124 ? 14.012 -4.321 -6.134 1.00 94.75 124 LYS A CA 1
ATOM 1010 C C . LYS A 1 124 ? 14.263 -3.218 -7.164 1.00 94.75 124 LYS A C 1
ATOM 1012 O O . LYS A 1 124 ? 15.142 -3.380 -8.003 1.00 94.75 124 LYS A O 1
ATOM 1017 N N . THR A 1 125 ? 13.500 -2.132 -7.103 1.00 94.56 125 THR A N 1
ATOM 1018 C CA . THR A 1 125 ? 13.598 -1.010 -8.046 1.00 94.56 125 THR A CA 1
ATOM 1019 C C . THR A 1 125 ? 14.922 -0.270 -7.883 1.00 94.56 125 THR A C 1
ATOM 1021 O O . THR A 1 125 ? 15.555 0.036 -8.884 1.00 94.56 125 THR A O 1
ATOM 1024 N N . GLU A 1 126 ? 15.400 -0.082 -6.650 1.00 96.12 126 GLU A N 1
ATOM 1025 C CA . GLU A 1 126 ? 16.723 0.491 -6.360 1.00 96.12 126 GLU A CA 1
ATOM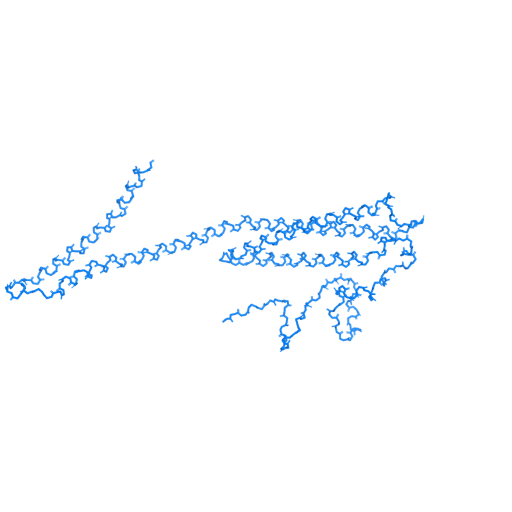 1026 C C . GLU A 1 126 ? 17.848 -0.327 -6.999 1.00 96.12 126 GLU A C 1
ATOM 1028 O O . GLU A 1 126 ? 18.677 0.227 -7.715 1.00 96.12 126 GLU A O 1
ATOM 1033 N N . ARG A 1 127 ? 17.830 -1.657 -6.835 1.00 95.56 127 ARG A N 1
ATOM 1034 C CA . ARG A 1 127 ? 18.824 -2.543 -7.468 1.00 95.56 127 ARG A CA 1
ATOM 1035 C C . ARG A 1 127 ? 18.770 -2.489 -8.992 1.00 95.56 127 ARG A C 1
ATOM 1037 O O . ARG A 1 127 ? 19.805 -2.542 -9.648 1.00 95.56 127 ARG A O 1
ATOM 1044 N N . VAL A 1 128 ? 17.567 -2.421 -9.566 1.00 93.75 128 VAL A N 1
ATOM 1045 C CA . VAL A 1 128 ? 17.396 -2.298 -11.021 1.00 93.75 128 VAL A CA 1
ATOM 1046 C C . VAL A 1 128 ? 17.939 -0.957 -11.506 1.00 93.75 128 VAL A C 1
ATOM 1048 O O . VAL A 1 128 ? 18.665 -0.932 -12.492 1.00 93.75 128 VAL A O 1
ATOM 1051 N N . LEU A 1 129 ? 17.652 0.136 -10.799 1.00 94.56 129 LEU A N 1
ATOM 1052 C CA . LEU A 1 129 ? 18.150 1.466 -11.134 1.00 94.56 129 LEU A CA 1
ATOM 1053 C C . LEU A 1 129 ? 19.679 1.537 -11.047 1.00 94.56 129 LEU A C 1
ATOM 1055 O O . LEU A 1 129 ? 20.324 2.069 -11.945 1.00 94.56 129 LEU A O 1
ATOM 1059 N N . GLU A 1 130 ? 20.272 0.946 -10.011 1.00 93.00 130 GLU A N 1
ATOM 1060 C CA . GLU A 1 130 ? 21.725 0.825 -9.881 1.00 93.00 130 GLU A CA 1
ATOM 1061 C C . GLU A 1 130 ? 22.322 -0.006 -11.026 1.00 93.00 130 GLU A C 1
ATOM 1063 O O . GLU A 1 130 ? 23.307 0.395 -11.643 1.00 93.00 130 GLU A O 1
ATOM 1068 N N . SER A 1 131 ? 21.678 -1.117 -11.395 1.00 91.19 131 SER A N 1
ATOM 1069 C CA . SER A 1 131 ? 22.084 -1.915 -12.555 1.00 91.19 131 SER A CA 1
ATOM 1070 C C . SER A 1 131 ? 21.988 -1.133 -13.868 1.00 91.19 131 SER A C 1
ATOM 1072 O O . SER A 1 131 ? 22.859 -1.297 -14.720 1.00 91.19 131 SER A O 1
ATOM 1074 N N . ILE A 1 132 ? 20.959 -0.299 -14.047 1.00 90.75 132 ILE A N 1
ATOM 1075 C CA . ILE A 1 132 ? 20.803 0.565 -15.226 1.00 90.75 132 ILE A CA 1
ATOM 1076 C C . ILE A 1 132 ? 21.918 1.612 -15.253 1.00 90.75 132 ILE A C 1
ATOM 1078 O O . ILE A 1 132 ? 22.576 1.771 -16.277 1.00 90.75 132 ILE A O 1
ATOM 1082 N N . ARG A 1 133 ? 22.204 2.271 -14.126 1.00 90.56 133 ARG A N 1
ATOM 1083 C CA . ARG A 1 133 ? 23.299 3.248 -14.011 1.00 90.56 133 ARG A CA 1
ATOM 1084 C C . ARG A 1 133 ? 24.657 2.627 -14.326 1.00 90.56 133 ARG A C 1
ATOM 1086 O O . ARG A 1 133 ? 25.434 3.197 -15.089 1.00 90.56 133 ARG A O 1
ATOM 1093 N N . ASN A 1 134 ? 24.909 1.421 -13.824 1.00 88.69 134 ASN A N 1
ATOM 1094 C CA . ASN A 1 134 ? 26.133 0.673 -14.107 1.00 88.69 134 ASN A CA 1
ATOM 1095 C C . ASN A 1 134 ? 26.220 0.231 -15.581 1.00 88.69 134 ASN A C 1
ATOM 1097 O O . ASN A 1 134 ? 27.306 0.227 -16.163 1.00 88.69 134 ASN A O 1
ATOM 1101 N N . ALA A 1 135 ? 25.091 -0.100 -16.214 1.00 84.88 135 ALA A N 1
ATOM 1102 C CA . ALA A 1 135 ? 25.030 -0.406 -17.645 1.00 84.88 135 ALA A CA 1
ATOM 1103 C C . ALA A 1 135 ? 25.255 0.841 -18.521 1.00 84.88 135 ALA A C 1
ATOM 1105 O O . ALA A 1 135 ? 25.893 0.747 -19.570 1.00 84.88 135 ALA A O 1
ATOM 1106 N N . THR A 1 136 ? 24.793 2.015 -18.074 1.00 80.88 136 THR A N 1
ATOM 1107 C CA . THR A 1 136 ? 24.912 3.306 -18.778 1.00 80.88 136 THR A CA 1
ATOM 1108 C C . THR A 1 136 ? 26.252 4.018 -18.520 1.00 80.88 136 THR A C 1
ATOM 1110 O O . THR A 1 136 ? 26.676 4.845 -19.336 1.00 80.88 136 THR A O 1
ATOM 1113 N N . ASN A 1 137 ? 27.027 3.614 -17.511 1.00 83.19 137 ASN A N 1
ATOM 1114 C CA . ASN A 1 137 ? 28.366 4.158 -17.252 1.00 83.19 137 ASN A CA 1
ATOM 1115 C C . ASN A 1 137 ? 29.367 3.886 -18.402 1.00 83.19 137 ASN A C 1
ATOM 1117 O O . ASN A 1 137 ? 29.300 2.865 -19.082 1.00 83.19 137 ASN A O 1
ATOM 1121 N N . LYS A 1 138 ? 30.316 4.801 -18.632 1.00 72.12 138 LYS A N 1
ATOM 1122 C CA . LYS A 1 138 ? 31.319 4.732 -19.711 1.00 72.12 138 LYS A CA 1
ATOM 1123 C C . LYS A 1 138 ? 32.257 3.523 -19.589 1.00 72.12 138 LYS A C 1
ATOM 1125 O O . LYS A 1 138 ? 32.755 3.047 -20.600 1.00 72.12 138 LYS A O 1
ATOM 1130 N N . GLU A 1 139 ? 32.462 3.030 -18.372 1.00 75.81 139 GLU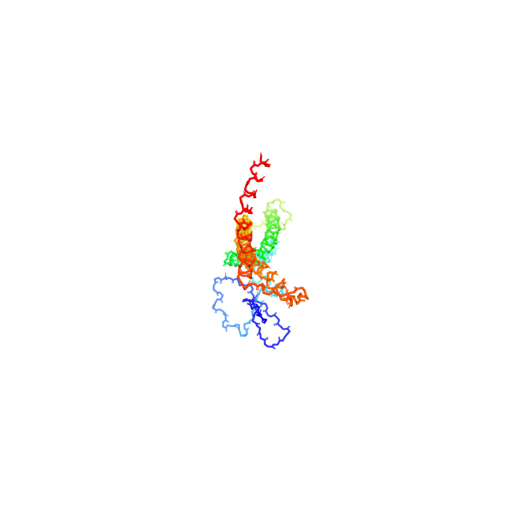 A N 1
ATOM 1131 C CA . GLU A 1 139 ? 33.323 1.879 -18.050 1.00 75.81 139 GLU A CA 1
ATOM 1132 C C . GLU A 1 139 ? 32.594 0.528 -18.142 1.00 75.81 139 GLU A C 1
ATOM 1134 O O . GLU A 1 139 ? 33.133 -0.512 -17.769 1.00 75.81 139 GLU A O 1
ATOM 1139 N N . SER A 1 140 ? 31.347 0.527 -18.613 1.00 78.44 140 SER A N 1
ATOM 1140 C CA . SER A 1 140 ? 30.540 -0.683 -18.706 1.00 78.44 140 SER A CA 1
ATOM 1141 C C . SER A 1 140 ? 31.052 -1.639 -19.787 1.00 78.44 140 SER A C 1
ATOM 1143 O O . SER A 1 140 ? 31.467 -1.215 -20.863 1.00 78.44 140 SER A O 1
ATOM 1145 N N . CYS A 1 141 ? 30.944 -2.946 -19.539 1.00 77.44 141 CYS A N 1
ATOM 1146 C CA . CYS A 1 141 ? 31.291 -3.997 -20.504 1.00 77.44 141 CYS A CA 1
ATOM 1147 C C . CYS A 1 141 ? 30.238 -4.203 -21.609 1.00 77.44 141 CYS A C 1
ATOM 1149 O O . CYS A 1 141 ? 30.375 -5.107 -22.434 1.00 77.44 141 CYS A O 1
ATOM 1151 N N . TRP A 1 142 ? 29.170 -3.401 -21.616 1.00 81.00 142 TRP A N 1
ATOM 1152 C CA . TRP A 1 142 ? 28.096 -3.518 -22.594 1.00 81.00 142 TRP A CA 1
ATOM 1153 C C . TRP A 1 142 ? 28.556 -3.042 -23.979 1.00 81.00 142 TRP A C 1
ATOM 1155 O O . TRP A 1 142 ? 29.167 -1.974 -24.074 1.00 81.00 142 TRP A O 1
ATOM 1165 N N . PRO A 1 143 ? 28.240 -3.790 -25.056 1.00 79.88 143 PRO A N 1
ATOM 1166 C CA . PRO A 1 143 ? 28.512 -3.361 -26.423 1.00 79.88 143 PRO A CA 1
ATOM 1167 C C . PRO A 1 143 ? 27.898 -1.988 -26.706 1.00 79.88 143 PRO A C 1
ATOM 1169 O O . PRO A 1 143 ? 26.707 -1.774 -26.461 1.00 79.88 143 PRO A O 1
ATOM 1172 N N . ARG A 1 144 ? 28.725 -1.065 -27.205 1.00 75.19 144 ARG A N 1
ATOM 1173 C CA . ARG A 1 144 ? 28.351 0.320 -27.496 1.00 75.19 144 ARG A CA 1
ATOM 1174 C C . ARG A 1 144 ? 28.785 0.729 -28.893 1.00 75.19 144 ARG A C 1
ATOM 1176 O O . ARG A 1 144 ? 29.824 0.264 -29.369 1.00 75.19 144 ARG A O 1
ATOM 1183 N N . PRO A 1 145 ? 28.059 1.673 -29.509 1.00 71.75 145 PRO A N 1
ATOM 1184 C CA . PRO A 1 145 ? 28.410 2.152 -30.826 1.00 71.75 145 PRO A CA 1
ATOM 1185 C C . PRO A 1 145 ? 29.732 2.926 -30.762 1.00 71.75 145 PRO A C 1
ATOM 1187 O O . PRO A 1 145 ? 29.918 3.808 -29.921 1.00 71.75 145 PRO A O 1
ATOM 1190 N N . THR A 1 146 ? 30.645 2.626 -31.689 1.00 67.38 146 THR A N 1
ATOM 1191 C CA . THR A 1 146 ? 31.897 3.379 -31.884 1.00 67.38 146 THR A CA 1
ATOM 1192 C C . THR A 1 146 ? 31.622 4.841 -32.259 1.00 67.38 146 THR A C 1
ATOM 1194 O O . THR A 1 146 ? 32.439 5.717 -31.987 1.00 67.38 146 THR A O 1
ATOM 1197 N N . TYR A 1 147 ? 30.451 5.116 -32.846 1.00 67.25 147 TYR A N 1
ATOM 1198 C CA . TYR A 1 147 ? 29.960 6.454 -33.163 1.00 67.25 147 TYR A CA 1
ATOM 1199 C C . TYR A 1 147 ? 28.795 6.831 -32.239 1.00 67.25 147 TYR A C 1
ATOM 1201 O O . TYR A 1 147 ? 27.825 6.086 -32.122 1.00 67.25 147 TYR A O 1
ATOM 1209 N N . HIS A 1 148 ? 28.857 7.989 -31.580 1.00 61.75 148 HIS A N 1
ATOM 1210 C CA . HIS A 1 148 ? 27.829 8.414 -30.627 1.00 61.75 148 HIS A CA 1
ATOM 1211 C C . HIS A 1 148 ? 26.454 8.559 -31.294 1.00 61.75 148 HIS A C 1
ATOM 1213 O O . HIS A 1 148 ? 26.143 9.571 -31.920 1.00 61.75 148 HIS A O 1
ATOM 1219 N N . THR A 1 149 ? 25.597 7.552 -31.124 1.00 74.50 149 THR A N 1
ATOM 1220 C CA . THR A 1 149 ? 24.199 7.644 -31.536 1.00 74.50 149 THR A CA 1
ATOM 1221 C C . THR A 1 149 ? 23.408 8.349 -30.439 1.00 74.50 149 THR A C 1
ATOM 1223 O O . THR A 1 149 ? 23.022 7.737 -29.444 1.00 74.50 149 THR A O 1
ATOM 1226 N N . GLU A 1 150 ? 23.127 9.640 -30.635 1.00 83.12 150 GLU A N 1
ATOM 1227 C CA . GLU A 1 150 ? 22.380 10.473 -29.676 1.00 83.12 150 GLU A CA 1
ATOM 1228 C C . GLU A 1 150 ? 21.036 9.843 -29.260 1.00 83.12 150 GLU A C 1
ATOM 1230 O O . GLU A 1 150 ? 20.639 9.910 -28.099 1.00 83.12 150 GLU A O 1
ATOM 1235 N N . LYS A 1 151 ? 20.365 9.127 -30.174 1.00 84.12 151 LYS A N 1
ATOM 1236 C CA . LYS A 1 151 ? 19.104 8.418 -29.888 1.00 84.12 151 LYS A CA 1
ATOM 1237 C C . LYS A 1 151 ? 19.239 7.349 -28.800 1.00 84.12 151 LYS A C 1
ATOM 1239 O O . LYS A 1 151 ? 18.333 7.218 -27.981 1.00 84.12 151 LYS A O 1
ATOM 1244 N N . ALA A 1 152 ? 20.332 6.587 -28.790 1.00 84.00 152 ALA A N 1
ATOM 1245 C CA . ALA A 1 152 ? 20.553 5.539 -27.796 1.00 84.00 152 ALA A CA 1
ATOM 1246 C C . ALA A 1 152 ? 20.799 6.151 -26.410 1.00 84.00 152 ALA A C 1
ATOM 1248 O O . ALA A 1 152 ? 20.169 5.749 -25.433 1.00 84.00 152 ALA A O 1
ATOM 1249 N N . ARG A 1 153 ? 21.606 7.220 -26.357 1.00 85.62 153 ARG A N 1
ATOM 1250 C CA . ARG A 1 153 ? 21.887 7.983 -25.134 1.00 85.62 153 ARG A CA 1
ATOM 1251 C C . ARG A 1 153 ? 20.619 8.579 -24.518 1.00 85.62 153 ARG A C 1
ATOM 1253 O O . ARG A 1 153 ? 20.375 8.395 -23.330 1.00 85.62 153 ARG A O 1
ATOM 1260 N N . VAL A 1 154 ? 19.797 9.249 -25.328 1.00 88.00 154 VAL A N 1
ATOM 1261 C CA . VAL A 1 154 ? 18.527 9.845 -24.874 1.00 88.00 154 VAL A CA 1
ATOM 1262 C C . VAL A 1 154 ? 17.566 8.768 -24.380 1.00 88.00 154 VAL A C 1
ATOM 1264 O O . VAL A 1 154 ? 16.920 8.936 -23.351 1.00 88.00 154 VAL A O 1
ATOM 1267 N N . THR A 1 155 ? 17.493 7.636 -25.080 1.00 87.00 155 THR A N 1
ATOM 1268 C CA . THR A 1 155 ? 16.618 6.525 -24.686 1.00 87.00 155 THR A CA 1
ATOM 1269 C C . THR A 1 155 ? 17.049 5.923 -23.349 1.00 87.00 155 THR A C 1
ATOM 1271 O O . THR A 1 155 ? 16.201 5.692 -22.491 1.00 87.00 155 THR A O 1
ATOM 1274 N N . ALA A 1 156 ? 18.354 5.736 -23.130 1.00 87.88 156 ALA A N 1
ATOM 1275 C CA . ALA A 1 156 ? 18.870 5.246 -21.857 1.00 87.88 156 ALA A CA 1
ATOM 1276 C C . ALA A 1 156 ? 18.596 6.210 -20.696 1.00 87.88 156 ALA A C 1
ATOM 1278 O O . ALA A 1 156 ? 18.158 5.776 -19.632 1.00 87.88 156 ALA A O 1
ATOM 1279 N N . GLN A 1 157 ? 18.767 7.514 -20.929 1.00 89.94 157 GLN A N 1
ATOM 1280 C CA . GLN A 1 157 ? 18.452 8.544 -19.940 1.00 89.94 157 GLN A CA 1
ATOM 1281 C C . GLN A 1 157 ? 16.952 8.578 -19.598 1.00 89.94 157 GLN A C 1
ATOM 1283 O O . GLN A 1 157 ? 16.594 8.720 -18.431 1.00 89.94 157 GLN A O 1
ATOM 1288 N N . ASN A 1 158 ? 16.074 8.411 -20.592 1.00 90.56 158 ASN A N 1
ATOM 1289 C CA . ASN A 1 158 ? 14.629 8.345 -20.361 1.00 90.56 158 ASN A CA 1
ATOM 1290 C C . ASN A 1 158 ? 14.251 7.137 -19.496 1.00 90.56 158 ASN A C 1
ATOM 1292 O O . ASN A 1 158 ? 13.481 7.286 -18.555 1.00 90.56 158 ASN A O 1
ATOM 1296 N N . ILE A 1 159 ? 14.831 5.962 -19.772 1.00 91.25 159 ILE A N 1
ATOM 1297 C CA . ILE A 1 159 ? 14.591 4.754 -18.971 1.00 91.25 159 ILE A CA 1
ATOM 1298 C C . ILE A 1 159 ? 15.048 4.975 -17.528 1.00 91.25 159 ILE A C 1
ATOM 1300 O O . ILE A 1 159 ? 14.301 4.676 -16.601 1.00 91.25 159 ILE A O 1
ATOM 1304 N N . GLU A 1 160 ? 16.248 5.517 -17.315 1.00 92.81 160 GLU A N 1
ATOM 1305 C CA . GLU A 1 160 ? 16.729 5.822 -15.964 1.00 92.81 160 GLU A CA 1
ATOM 1306 C C . GLU A 1 160 ? 15.751 6.742 -15.216 1.00 92.81 160 GLU A C 1
ATOM 1308 O O . GLU A 1 160 ? 15.336 6.425 -14.100 1.00 92.81 160 GLU A O 1
ATOM 1313 N N . HIS A 1 161 ? 15.311 7.823 -15.865 1.00 92.94 161 HIS A N 1
ATOM 1314 C CA . HIS A 1 161 ? 14.358 8.765 -15.288 1.00 92.94 161 HIS A CA 1
ATOM 1315 C C . HIS A 1 161 ? 12.996 8.125 -14.964 1.00 92.94 161 HIS A C 1
ATOM 1317 O O . HIS A 1 161 ? 12.420 8.384 -13.904 1.00 92.94 161 HIS A O 1
ATOM 1323 N N . ASP A 1 162 ? 12.491 7.247 -15.833 1.00 92.25 162 ASP A N 1
ATOM 1324 C CA . ASP A 1 162 ? 11.237 6.524 -15.605 1.00 92.25 162 ASP A CA 1
ATOM 1325 C C . ASP A 1 162 ? 11.325 5.629 -14.356 1.00 92.25 162 ASP A C 1
ATOM 1327 O O . ASP A 1 162 ? 10.407 5.610 -13.527 1.00 92.25 162 ASP A O 1
ATOM 1331 N N . PHE A 1 163 ? 12.444 4.922 -14.171 1.00 94.25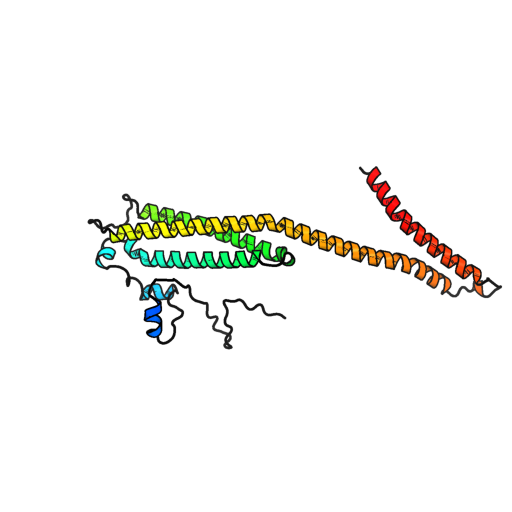 163 PHE A N 1
ATOM 1332 C CA . PHE A 1 163 ? 12.673 4.084 -12.990 1.00 94.25 163 PHE A CA 1
ATOM 1333 C C . PHE A 1 163 ? 12.903 4.904 -11.709 1.00 94.25 163 PHE A C 1
ATOM 1335 O O . PHE A 1 163 ? 12.432 4.498 -10.643 1.00 94.25 163 PHE A O 1
ATOM 1342 N N . GLU A 1 164 ? 13.540 6.076 -11.790 1.00 95.88 164 GLU A N 1
ATOM 1343 C CA . GLU A 1 164 ? 13.613 7.028 -10.670 1.00 95.88 164 GLU A CA 1
ATOM 1344 C C . GLU A 1 164 ? 12.224 7.508 -10.242 1.00 95.88 164 GLU A C 1
ATOM 1346 O O . GLU A 1 164 ? 11.900 7.540 -9.049 1.00 95.88 164 GLU A O 1
ATOM 1351 N N . HIS A 1 165 ? 11.371 7.847 -11.210 1.00 95.06 165 HIS A N 1
ATOM 1352 C CA . HIS A 1 165 ? 10.007 8.275 -10.935 1.00 95.06 165 HIS A CA 1
ATOM 1353 C C . HIS A 1 165 ? 9.177 7.148 -10.295 1.00 95.06 165 HIS A C 1
ATOM 1355 O O . HIS A 1 165 ? 8.454 7.383 -9.321 1.00 95.06 165 HIS A O 1
ATOM 1361 N N . LEU A 1 166 ? 9.318 5.909 -10.781 1.00 94.12 166 LEU A N 1
ATOM 1362 C CA . LEU A 1 166 ? 8.687 4.727 -10.182 1.00 94.12 166 LEU A CA 1
ATOM 1363 C C . LEU A 1 166 ? 9.145 4.491 -8.740 1.00 94.12 166 LEU A C 1
ATOM 1365 O O . LEU A 1 166 ? 8.312 4.213 -7.872 1.00 94.12 166 LEU A O 1
ATOM 1369 N N . LEU A 1 167 ? 10.444 4.631 -8.473 1.00 96.62 167 LEU A N 1
ATOM 1370 C CA . LEU A 1 167 ? 11.004 4.500 -7.132 1.00 96.62 167 LEU A CA 1
ATOM 1371 C C . LEU A 1 167 ? 10.417 5.551 -6.184 1.00 96.62 167 LEU A C 1
ATOM 1373 O O . LEU A 1 167 ? 9.910 5.204 -5.115 1.00 96.62 167 LEU A O 1
ATOM 1377 N N . LYS A 1 168 ? 10.411 6.821 -6.603 1.00 96.81 168 LYS A N 1
ATOM 1378 C CA . LYS A 1 168 ? 9.843 7.922 -5.817 1.00 96.81 168 LYS A CA 1
ATOM 1379 C C . LYS A 1 168 ? 8.363 7.688 -5.516 1.00 96.81 168 LYS A C 1
ATOM 1381 O O . LYS A 1 168 ? 7.943 7.821 -4.368 1.00 96.81 168 LYS A O 1
ATOM 1386 N N . ARG A 1 169 ? 7.576 7.277 -6.518 1.00 95.88 169 ARG A N 1
ATOM 1387 C CA . ARG A 1 169 ? 6.150 6.958 -6.337 1.00 95.88 169 ARG A CA 1
ATOM 1388 C C . ARG A 1 169 ? 5.950 5.821 -5.333 1.00 95.88 169 ARG A C 1
ATOM 1390 O O . ARG A 1 169 ? 5.091 5.925 -4.459 1.00 95.88 169 ARG A O 1
ATOM 1397 N N . ALA A 1 170 ? 6.754 4.762 -5.417 1.00 96.12 170 ALA A N 1
ATOM 1398 C CA . ALA A 1 170 ? 6.686 3.646 -4.479 1.00 96.12 170 ALA A CA 1
ATOM 1399 C C . ALA A 1 170 ? 7.029 4.064 -3.038 1.00 96.12 170 ALA A C 1
ATOM 1401 O O . ALA A 1 170 ? 6.339 3.650 -2.107 1.00 96.12 170 ALA A O 1
ATOM 1402 N N . GLN A 1 171 ? 8.043 4.915 -2.850 1.00 97.25 171 GLN A N 1
ATOM 1403 C CA . GLN A 1 171 ? 8.412 5.469 -1.542 1.00 97.25 171 GLN A CA 1
ATOM 1404 C C . GLN A 1 171 ? 7.292 6.336 -0.953 1.00 97.25 171 GLN A C 1
ATOM 1406 O O . GLN A 1 171 ? 6.922 6.153 0.206 1.00 97.25 171 GLN A O 1
ATOM 1411 N N . THR A 1 172 ? 6.685 7.220 -1.751 1.00 96.44 172 THR A N 1
ATOM 1412 C CA . THR A 1 172 ? 5.526 8.014 -1.312 1.00 96.44 172 THR A CA 1
ATOM 1413 C C . THR A 1 172 ? 4.375 7.119 -0.856 1.00 96.44 172 THR A C 1
ATOM 1415 O O . THR A 1 172 ? 3.799 7.348 0.207 1.00 96.44 172 THR A O 1
ATOM 1418 N N . LEU A 1 173 ? 4.061 6.068 -1.618 1.00 94.75 173 LEU A N 1
ATOM 1419 C CA . LEU A 1 173 ? 2.977 5.148 -1.278 1.00 94.75 173 LEU A CA 1
ATOM 1420 C C . LEU A 1 173 ? 3.294 4.305 -0.031 1.00 94.75 173 LEU A C 1
ATOM 1422 O O . LEU A 1 173 ? 2.411 4.037 0.786 1.00 94.75 173 LEU A O 1
ATOM 1426 N N . HIS A 1 174 ? 4.562 3.935 0.162 1.00 96.50 174 HIS A N 1
ATOM 1427 C CA . HIS A 1 174 ? 5.031 3.259 1.370 1.00 96.50 174 HIS A CA 1
ATOM 1428 C C . HIS A 1 174 ? 4.889 4.136 2.622 1.00 96.50 174 HIS A C 1
ATOM 1430 O O . HIS A 1 174 ? 4.462 3.640 3.669 1.00 96.50 174 HIS A O 1
ATOM 1436 N N . ASN A 1 175 ? 5.197 5.430 2.507 1.00 95.50 175 ASN A N 1
ATOM 1437 C CA . ASN A 1 175 ? 5.030 6.394 3.594 1.00 95.50 175 ASN A CA 1
ATOM 1438 C C . ASN A 1 175 ? 3.548 6.585 3.927 1.00 95.50 175 ASN A C 1
ATOM 1440 O O . ASN A 1 175 ? 3.165 6.337 5.064 1.00 95.50 175 ASN A O 1
ATOM 1444 N N . ARG A 1 176 ? 2.692 6.839 2.923 1.00 93.44 176 ARG A N 1
ATOM 1445 C CA . ARG A 1 176 ? 1.230 6.923 3.120 1.00 93.44 176 ARG A CA 1
ATOM 1446 C C . ARG A 1 176 ? 0.658 5.673 3.794 1.00 93.44 176 ARG A C 1
ATOM 1448 O O . ARG A 1 176 ? -0.162 5.774 4.699 1.00 93.44 176 ARG A O 1
ATOM 1455 N N . THR A 1 177 ? 1.111 4.484 3.388 1.00 93.25 177 THR A N 1
ATOM 1456 C CA . THR A 1 177 ? 0.683 3.222 4.018 1.00 93.25 177 THR A CA 1
ATOM 1457 C C . THR A 1 177 ? 1.169 3.124 5.467 1.00 93.25 177 THR A C 1
ATOM 1459 O O . THR A 1 177 ? 0.472 2.583 6.320 1.00 93.25 177 THR A O 1
ATOM 1462 N N . THR A 1 178 ? 2.367 3.628 5.768 1.00 93.81 178 THR A N 1
ATOM 1463 C CA . THR A 1 178 ? 2.897 3.655 7.136 1.00 93.81 178 THR A CA 1
ATOM 1464 C C . THR A 1 178 ? 2.092 4.598 8.020 1.00 93.81 178 THR A C 1
ATOM 1466 O O . THR A 1 178 ? 1.731 4.189 9.118 1.00 93.81 178 THR A O 1
ATOM 1469 N N . ASP A 1 179 ? 1.748 5.781 7.520 1.00 91.44 179 ASP A N 1
ATOM 1470 C CA . ASP A 1 179 ? 0.925 6.757 8.237 1.00 91.44 179 ASP A CA 1
ATOM 1471 C C . ASP A 1 179 ? -0.485 6.207 8.505 1.00 91.44 179 ASP A C 1
ATOM 1473 O O . ASP A 1 179 ? -1.007 6.309 9.612 1.00 91.44 179 ASP A O 1
ATOM 1477 N N . ALA A 1 180 ? -1.085 5.516 7.530 1.00 88.38 180 ALA A N 1
ATOM 1478 C CA . ALA A 1 180 ? -2.364 4.838 7.738 1.00 88.38 180 ALA A CA 1
ATOM 1479 C C . ALA A 1 180 ? -2.277 3.769 8.847 1.00 88.38 180 ALA A C 1
ATOM 1481 O O . ALA A 1 180 ? -3.157 3.680 9.699 1.00 88.38 180 ALA A O 1
ATOM 1482 N N . ILE A 1 181 ? -1.193 2.983 8.882 1.00 89.62 181 ILE A N 1
ATOM 1483 C CA . ILE A 1 181 ? -0.971 1.954 9.913 1.00 89.62 181 ILE A CA 1
ATOM 1484 C C . ILE A 1 181 ? -0.732 2.564 11.299 1.00 89.62 181 ILE A C 1
ATOM 1486 O O . ILE A 1 181 ? -1.063 1.916 12.288 1.00 89.62 181 ILE A O 1
ATOM 1490 N N . THR A 1 182 ? -0.136 3.754 11.410 1.00 88.12 182 THR A N 1
ATOM 1491 C CA . THR A 1 182 ? 0.105 4.393 12.717 1.00 88.12 182 THR A CA 1
ATOM 1492 C C . THR A 1 182 ? -1.151 5.043 13.288 1.00 88.12 182 THR A C 1
ATOM 1494 O O . THR A 1 182 ? -1.304 5.066 14.507 1.00 88.12 182 THR A O 1
ATOM 1497 N N . VAL A 1 183 ? -2.065 5.520 12.438 1.00 84.44 183 VAL A N 1
ATOM 1498 C CA . VAL A 1 183 ? -3.339 6.122 12.867 1.00 84.44 183 VAL A CA 1
ATOM 1499 C C . VAL A 1 183 ? -4.382 5.061 13.258 1.00 84.44 183 VAL A C 1
ATOM 1501 O O . VAL A 1 183 ? -5.119 5.263 14.223 1.00 84.44 183 VAL A O 1
ATOM 1504 N N . LEU A 1 184 ? -4.406 3.908 12.578 1.00 82.94 184 LEU A N 1
ATOM 1505 C CA . LEU A 1 184 ? -5.422 2.855 12.760 1.00 82.94 184 LEU A CA 1
ATOM 1506 C C . LEU A 1 184 ? -5.566 2.278 14.192 1.00 82.94 184 LEU A C 1
ATOM 1508 O O . LEU A 1 184 ? -6.680 2.015 14.632 1.00 82.94 184 LEU A O 1
ATOM 1512 N N . PRO A 1 185 ? -4.493 2.034 14.968 1.00 79.56 185 PRO A N 1
ATOM 1513 C CA . PRO A 1 185 ? -4.628 1.478 16.316 1.00 79.56 185 PRO A CA 1
ATOM 1514 C C . PRO A 1 185 ? -5.418 2.386 17.263 1.00 79.56 185 PRO A C 1
ATOM 1516 O O . PRO A 1 185 ? -6.154 1.897 18.120 1.00 79.56 185 PRO A O 1
ATOM 1519 N N . SER A 1 186 ? -5.283 3.703 17.097 1.00 80.12 186 SER A N 1
ATOM 1520 C CA . SER A 1 186 ? -6.008 4.689 17.898 1.00 80.12 186 SER A CA 1
ATOM 1521 C C . SER A 1 186 ? -7.508 4.622 17.623 1.00 80.12 186 SER A C 1
ATOM 1523 O O . SER A 1 186 ? -8.301 4.648 18.561 1.00 80.12 186 SER A O 1
ATOM 1525 N N . SER A 1 187 ? -7.906 4.480 16.356 1.00 78.06 187 SER A N 1
ATOM 1526 C CA . SER A 1 187 ? -9.315 4.366 15.976 1.00 78.06 187 SER A CA 1
ATOM 1527 C C . SER A 1 187 ? -9.928 3.035 16.421 1.00 78.06 187 SER A C 1
ATOM 1529 O O . SER A 1 187 ? -11.016 3.037 17.000 1.00 78.06 187 SER A O 1
ATOM 1531 N N . ILE A 1 188 ? -9.191 1.923 16.288 1.00 80.75 188 ILE A N 1
ATOM 1532 C CA . ILE A 1 188 ? -9.600 0.607 16.811 1.00 80.75 188 ILE A CA 1
ATOM 1533 C C . ILE A 1 188 ? -9.843 0.688 18.323 1.00 80.75 188 ILE A C 1
ATOM 1535 O O . ILE A 1 188 ? -10.922 0.320 18.783 1.00 80.75 188 ILE A O 1
ATOM 1539 N N . SER A 1 189 ? -8.895 1.236 19.088 1.00 80.38 189 SER A N 1
ATOM 1540 C CA . SER A 1 189 ? -9.002 1.363 20.550 1.00 80.38 189 SER A CA 1
ATOM 1541 C C . SER A 1 189 ? -10.203 2.210 20.989 1.00 80.38 189 SER A C 1
ATOM 1543 O O . SER A 1 189 ? -10.927 1.847 21.922 1.00 80.38 189 SER A O 1
ATOM 1545 N N . ILE A 1 190 ? -10.469 3.316 20.286 1.00 82.31 190 ILE A N 1
ATOM 1546 C CA . ILE A 1 190 ? -11.651 4.151 20.537 1.00 82.31 190 ILE A CA 1
ATOM 1547 C C . ILE A 1 190 ? -12.935 3.357 20.261 1.00 82.31 190 ILE A C 1
ATOM 1549 O O . ILE A 1 190 ? -13.848 3.375 21.087 1.00 82.31 190 ILE A O 1
ATOM 1553 N N . SER A 1 191 ? -13.000 2.631 19.142 1.00 80.38 191 SER A N 1
ATOM 1554 C CA . SER A 1 191 ? -14.178 1.832 18.779 1.00 80.38 191 SER A CA 1
ATOM 1555 C C . SER A 1 191 ? -14.439 0.684 19.764 1.00 80.38 191 SER A C 1
ATOM 1557 O O . SER A 1 191 ? -15.581 0.461 20.170 1.00 80.38 191 SER A O 1
ATOM 1559 N N . GLU A 1 192 ? -13.389 -0.004 20.225 1.00 83.50 192 GLU A N 1
ATOM 1560 C CA . GLU A 1 192 ? -13.487 -1.048 21.249 1.00 83.50 192 GLU A CA 1
ATOM 1561 C C . GLU A 1 192 ? -13.944 -0.467 22.584 1.00 83.50 192 GLU A C 1
ATOM 1563 O O . GLU A 1 192 ? -14.807 -1.047 23.239 1.00 83.50 192 GLU A O 1
ATOM 1568 N N . SER A 1 193 ? -13.437 0.710 22.958 1.00 84.00 193 SER A N 1
ATOM 1569 C CA . SER A 1 193 ? -13.852 1.406 24.178 1.00 84.00 193 SER A CA 1
ATOM 1570 C C . SER A 1 193 ? -15.336 1.775 24.138 1.00 84.00 193 SER A C 1
ATOM 1572 O O . SER A 1 193 ? -16.055 1.541 25.106 1.00 84.00 193 SER A O 1
ATOM 1574 N N . GLN A 1 194 ? -15.825 2.303 23.012 1.00 86.38 194 GLN A N 1
ATOM 1575 C CA . GLN A 1 194 ? -17.247 2.612 22.832 1.00 86.38 194 GLN A CA 1
ATOM 1576 C C . GLN A 1 194 ? -18.117 1.354 22.929 1.00 86.38 194 GLN A C 1
ATOM 1578 O O . GLN A 1 194 ? -19.131 1.365 23.629 1.00 86.38 194 GLN A O 1
ATOM 1583 N N . ARG A 1 195 ? -17.696 0.250 22.299 1.00 85.19 195 ARG A N 1
ATOM 1584 C CA . ARG A 1 195 ? -18.386 -1.046 22.397 1.00 85.19 195 ARG A CA 1
ATOM 1585 C C . ARG A 1 195 ? -18.378 -1.587 23.827 1.00 85.19 195 ARG A C 1
ATOM 1587 O O . ARG A 1 195 ? -19.411 -2.050 24.296 1.00 85.19 195 ARG A O 1
ATOM 1594 N N . ALA A 1 196 ? -17.260 -1.487 24.543 1.00 85.56 196 ALA A N 1
ATOM 1595 C CA . ALA A 1 196 ? -17.157 -1.915 25.936 1.00 85.56 196 ALA A CA 1
ATOM 1596 C C . ALA A 1 196 ? -18.055 -1.081 26.864 1.00 85.56 196 ALA A C 1
ATOM 1598 O O . ALA A 1 196 ? -18.675 -1.632 27.771 1.00 85.56 196 ALA A O 1
ATOM 1599 N N . ILE A 1 197 ? -18.176 0.230 26.621 1.00 88.19 197 ILE A N 1
ATOM 1600 C CA . ILE A 1 197 ? -19.096 1.105 27.362 1.00 88.19 197 ILE A CA 1
ATOM 1601 C C . ILE A 1 197 ? -20.550 0.692 27.111 1.00 88.19 197 ILE A C 1
ATOM 1603 O O . ILE A 1 197 ? -21.304 0.547 28.069 1.00 88.19 197 ILE A O 1
ATOM 1607 N N . GLN A 1 198 ? -20.932 0.447 25.854 1.00 90.50 198 GLN A N 1
ATOM 1608 C CA . GLN A 1 198 ? -22.280 -0.029 25.513 1.00 90.50 198 GLN A CA 1
ATOM 1609 C C . GLN A 1 198 ? -22.579 -1.385 26.164 1.00 90.50 198 GLN A C 1
ATOM 1611 O O . GLN A 1 198 ? -23.623 -1.562 26.785 1.00 90.50 198 GLN A O 1
ATOM 1616 N N . GLN A 1 199 ? -21.628 -2.320 26.109 1.00 91.12 199 GLN A N 1
ATOM 1617 C CA . GLN A 1 199 ? -21.746 -3.615 26.782 1.00 91.12 199 GLN A CA 1
ATOM 1618 C C . GLN A 1 199 ? -21.892 -3.458 28.300 1.00 91.12 199 GLN A C 1
ATOM 1620 O O . GLN A 1 199 ? -22.725 -4.128 28.905 1.00 91.12 199 GLN A O 1
ATOM 1625 N N . ALA A 1 200 ? -21.127 -2.560 28.925 1.00 90.38 200 ALA A N 1
ATOM 1626 C CA . ALA A 1 200 ? -21.240 -2.279 30.353 1.00 90.38 200 ALA A CA 1
ATOM 1627 C C . ALA A 1 200 ? -22.603 -1.664 30.714 1.00 90.38 200 ALA A C 1
ATOM 1629 O O . ALA A 1 200 ? -23.170 -2.005 31.752 1.00 90.38 200 ALA A O 1
ATOM 1630 N N . GLU A 1 201 ? -23.152 -0.800 29.858 1.00 92.94 201 GLU A N 1
ATOM 1631 C CA . GLU A 1 201 ? -24.490 -0.232 30.028 1.00 92.94 201 GLU A CA 1
ATOM 1632 C C . GLU A 1 201 ? -25.575 -1.316 29.955 1.00 92.94 201 GLU A C 1
ATOM 1634 O O . GLU A 1 201 ? -26.465 -1.369 30.805 1.00 92.94 201 GLU A O 1
ATOM 1639 N N . ASP A 1 202 ? -25.478 -2.229 28.992 1.00 92.81 202 ASP A N 1
ATOM 1640 C CA . ASP A 1 202 ? -26.428 -3.333 28.850 1.00 92.81 202 ASP A CA 1
ATOM 1641 C C . ASP A 1 202 ? -26.317 -4.334 30.008 1.00 92.81 202 ASP A C 1
ATOM 1643 O O . ASP A 1 202 ? -27.331 -4.768 30.563 1.00 92.81 202 ASP A O 1
ATOM 1647 N N . MET A 1 203 ? -25.097 -4.629 30.464 1.00 90.94 203 MET A N 1
ATOM 1648 C CA . MET A 1 203 ? -24.872 -5.406 31.685 1.00 90.94 203 MET A CA 1
ATOM 1649 C C . MET A 1 203 ? -25.459 -4.714 32.920 1.00 90.94 203 MET A C 1
ATOM 1651 O O . MET A 1 203 ? -26.031 -5.387 33.781 1.00 90.94 203 MET A O 1
ATOM 1655 N N . ALA A 1 204 ? -25.365 -3.385 33.013 1.00 86.44 204 ALA A N 1
ATOM 1656 C CA . ALA A 1 204 ? -25.958 -2.622 34.107 1.00 86.44 204 ALA A CA 1
ATOM 1657 C C . ALA A 1 204 ? -27.491 -2.706 34.083 1.00 86.44 204 ALA A C 1
ATOM 1659 O O . ALA A 1 204 ? -28.097 -2.957 35.126 1.00 86.44 204 ALA A O 1
ATOM 1660 N N . LYS A 1 205 ? -28.121 -2.588 32.904 1.00 90.00 205 LYS A N 1
ATOM 1661 C CA . LYS A 1 205 ? -29.578 -2.758 32.735 1.00 90.00 205 LYS A CA 1
ATOM 1662 C C . LYS A 1 205 ? -30.038 -4.149 33.173 1.00 90.00 205 LYS A C 1
ATOM 1664 O O . LYS A 1 205 ? -31.003 -4.266 33.927 1.00 90.00 205 LYS A O 1
ATOM 1669 N N . LEU A 1 206 ? -29.331 -5.199 32.752 1.00 92.00 206 LEU A N 1
ATOM 1670 C CA . LEU A 1 206 ? -29.637 -6.580 33.142 1.00 92.00 206 LEU A CA 1
ATOM 1671 C C . LEU A 1 206 ? -29.466 -6.803 34.647 1.00 92.00 206 LEU A C 1
ATOM 1673 O O . LEU A 1 206 ? -30.329 -7.404 35.284 1.00 92.00 206 LEU A O 1
ATOM 1677 N N . THR A 1 207 ? -28.381 -6.286 35.224 1.00 88.44 207 THR A N 1
ATOM 1678 C CA . THR A 1 207 ? -28.108 -6.408 36.662 1.00 88.44 207 THR A CA 1
ATOM 1679 C C . THR A 1 207 ? -29.167 -5.679 37.479 1.00 88.44 207 THR A C 1
ATOM 1681 O O . THR A 1 207 ? -29.650 -6.228 38.463 1.00 88.44 207 THR A O 1
ATOM 1684 N N . PHE A 1 208 ? -29.587 -4.485 37.052 1.00 85.69 208 PHE A N 1
ATOM 1685 C CA . PHE A 1 208 ? -30.684 -3.749 37.679 1.00 85.69 208 PHE A CA 1
ATOM 1686 C C . PHE A 1 208 ? -31.986 -4.561 37.672 1.00 85.69 208 PHE A C 1
ATOM 1688 O O . PHE A 1 208 ? -32.658 -4.676 38.698 1.00 85.69 208 PHE A O 1
ATOM 1695 N N . LEU A 1 209 ? -32.313 -5.187 36.538 1.00 88.25 209 LEU A N 1
ATOM 1696 C CA . LEU A 1 209 ? -33.511 -6.013 36.411 1.00 88.25 209 LEU A CA 1
ATOM 1697 C C . LEU A 1 209 ? -33.446 -7.259 37.307 1.00 88.25 209 LEU A C 1
ATOM 1699 O O . LEU A 1 209 ? -34.406 -7.565 38.012 1.00 88.25 209 LEU A O 1
ATOM 1703 N N . ALA A 1 210 ? -32.301 -7.944 37.332 1.00 86.75 210 ALA A N 1
ATOM 1704 C CA . ALA A 1 210 ? -32.068 -9.087 38.210 1.00 86.75 210 ALA A CA 1
ATOM 1705 C C . ALA A 1 210 ? -32.153 -8.688 39.689 1.00 86.75 210 ALA A C 1
ATOM 1707 O O . ALA A 1 210 ? -32.750 -9.403 40.491 1.00 86.75 210 ALA A O 1
ATOM 1708 N N . PHE A 1 211 ? -31.619 -7.521 40.045 1.00 82.12 211 PHE A N 1
ATOM 1709 C CA . PHE A 1 211 ? -31.660 -6.997 41.403 1.00 82.12 211 PHE A CA 1
ATOM 1710 C C . PHE A 1 211 ? -33.088 -6.757 41.904 1.00 82.12 211 PHE A C 1
ATOM 1712 O O . PHE A 1 211 ? -33.381 -6.987 43.074 1.00 82.12 211 PHE A O 1
ATOM 1719 N N . LEU A 1 212 ? -33.988 -6.335 41.016 1.00 78.69 212 LEU A N 1
ATOM 1720 C CA . LEU A 1 212 ? -35.407 -6.185 41.328 1.00 78.69 212 LEU A CA 1
ATOM 1721 C C . LEU A 1 212 ? -36.130 -7.543 41.374 1.00 78.69 212 LEU A C 1
ATOM 1723 O O . LEU A 1 212 ? -36.927 -7.798 42.276 1.00 78.69 212 LEU A O 1
ATOM 1727 N N . PHE A 1 213 ? -35.856 -8.423 40.409 1.00 83.88 213 PHE A N 1
ATOM 1728 C CA . PHE A 1 213 ? -36.618 -9.658 40.218 1.00 83.88 213 PHE A CA 1
ATOM 1729 C C . PHE A 1 213 ? -36.233 -10.773 41.196 1.00 83.88 213 PHE A C 1
ATOM 1731 O O . PHE A 1 213 ? -37.102 -11.532 41.619 1.00 83.88 213 PHE A O 1
ATOM 1738 N N . VAL A 1 214 ? -34.958 -10.884 41.583 1.00 85.38 214 VAL A N 1
ATOM 1739 C CA . VAL A 1 214 ? -34.460 -11.970 42.446 1.00 85.38 214 VAL A CA 1
ATOM 1740 C C . VAL A 1 214 ? -35.070 -11.926 43.858 1.00 85.38 214 VAL A C 1
ATOM 1742 O O . VAL A 1 214 ? -35.636 -12.941 44.269 1.00 85.38 214 VAL A O 1
ATOM 1745 N N . PRO A 1 215 ? -35.053 -10.800 44.601 1.00 78.06 215 PRO A N 1
ATOM 1746 C CA . PRO A 1 215 ? -35.670 -10.728 45.930 1.00 78.06 215 PRO A CA 1
ATOM 1747 C C . PRO A 1 215 ? -37.190 -10.908 45.874 1.00 78.06 215 PRO A C 1
ATOM 1749 O O . PRO A 1 215 ? -37.775 -11.591 46.713 1.00 78.06 215 PRO A O 1
ATOM 1752 N N . LEU A 1 216 ? -37.831 -10.346 44.845 1.00 78.06 216 LEU A N 1
ATOM 1753 C CA . LEU A 1 216 ? -39.276 -10.446 44.653 1.00 78.06 216 LEU A CA 1
ATOM 1754 C C . LEU A 1 216 ? -39.702 -11.890 44.331 1.00 78.06 216 LEU A C 1
ATOM 1756 O O . LEU A 1 216 ? -40.670 -12.402 44.895 1.00 78.06 216 LEU A O 1
ATOM 1760 N N . SER A 1 217 ? -38.927 -12.590 43.500 1.00 84.50 217 SER A N 1
ATOM 1761 C CA . SER A 1 217 ? -39.119 -14.018 43.212 1.00 84.50 217 SER A CA 1
ATOM 1762 C C . SER A 1 217 ? -38.879 -14.889 44.444 1.00 84.50 217 SER A C 1
ATOM 1764 O O . SER A 1 217 ? -39.621 -15.836 44.685 1.00 84.50 217 SER A O 1
ATOM 1766 N N . PHE A 1 218 ? -37.881 -14.558 45.266 1.00 80.12 218 PHE A N 1
ATOM 1767 C CA . PHE A 1 218 ? -37.643 -15.262 46.524 1.00 80.12 218 PHE A CA 1
ATOM 1768 C C . PHE A 1 218 ? -38.823 -15.107 47.491 1.00 80.12 218 PHE A C 1
ATOM 1770 O O . PHE A 1 218 ? -39.304 -16.106 48.021 1.00 80.12 218 PHE A O 1
ATOM 1777 N N . ALA A 1 219 ? -39.336 -13.885 47.667 1.00 74.56 219 ALA A N 1
ATOM 1778 C CA . ALA A 1 219 ? -40.506 -13.635 48.503 1.00 74.56 219 ALA A CA 1
ATOM 1779 C C . ALA A 1 219 ? -41.728 -14.427 48.004 1.00 74.56 219 ALA A C 1
ATOM 1781 O O . ALA A 1 219 ? -42.351 -15.149 48.778 1.00 74.56 219 ALA A O 1
ATOM 1782 N N . THR A 1 220 ? -42.041 -14.361 46.706 1.00 78.69 220 THR A N 1
ATOM 1783 C CA . THR A 1 220 ? -43.178 -15.110 46.134 1.00 78.69 220 THR A CA 1
ATOM 1784 C C . THR A 1 220 ? -43.028 -16.627 46.275 1.00 78.69 220 THR A C 1
ATOM 1786 O O . THR A 1 220 ? -44.005 -17.291 46.606 1.00 78.69 220 THR A O 1
ATOM 1789 N N . SER A 1 221 ? -41.824 -17.177 46.095 1.00 81.88 221 SER A N 1
ATOM 1790 C CA . SER A 1 221 ? -41.554 -18.610 46.275 1.00 81.88 221 SER A CA 1
ATOM 1791 C C . SER A 1 221 ? -41.674 -19.047 47.738 1.00 81.88 221 SER A C 1
ATOM 1793 O O . SER A 1 221 ? -42.358 -20.025 48.033 1.00 81.88 221 SER A O 1
ATOM 1795 N N . PHE A 1 222 ? -41.089 -18.282 48.670 1.00 73.19 222 PHE A N 1
ATOM 1796 C CA . PHE A 1 222 ? -41.173 -18.555 50.107 1.00 73.19 222 PHE A CA 1
ATOM 1797 C C . PHE A 1 222 ? -42.628 -18.613 50.585 1.00 73.19 222 PHE A C 1
ATOM 1799 O O . PHE A 1 222 ? -42.991 -19.511 51.334 1.00 73.19 222 PHE A O 1
ATOM 1806 N N . PHE A 1 223 ? -43.484 -17.705 50.111 1.00 66.56 223 PHE A N 1
ATOM 1807 C CA . PHE A 1 223 ? -44.904 -17.685 50.482 1.00 66.56 223 PHE A CA 1
ATOM 1808 C C . PHE A 1 223 ? -45.802 -18.581 49.610 1.00 66.56 223 PHE A C 1
ATOM 1810 O O . PHE A 1 223 ? -46.937 -18.846 49.993 1.00 66.56 223 PHE A O 1
ATOM 1817 N N . GLY A 1 224 ? -45.320 -19.055 48.457 1.00 71.69 224 GLY A N 1
ATOM 1818 C CA . GLY A 1 224 ? -46.010 -20.029 47.603 1.00 71.69 224 GLY A CA 1
ATOM 1819 C C . GLY A 1 224 ? -45.850 -21.481 48.070 1.00 71.69 224 GLY A C 1
ATOM 1820 O O . GLY A 1 224 ? -46.563 -22.365 47.594 1.00 71.69 224 GLY A O 1
ATOM 1821 N N . MET A 1 225 ? -44.932 -21.744 49.006 1.00 70.56 225 MET A N 1
ATOM 1822 C CA . MET A 1 225 ? -44.800 -23.045 49.658 1.00 70.56 225 MET A CA 1
ATOM 1823 C C . MET A 1 225 ? -45.954 -23.266 50.648 1.00 70.56 225 MET A C 1
ATOM 1825 O O . MET A 1 225 ? -46.158 -22.486 51.574 1.00 70.56 225 MET A O 1
ATOM 1829 N N . ASN A 1 226 ? -46.701 -24.360 50.473 1.00 62.75 226 ASN A N 1
ATOM 1830 C CA . ASN A 1 226 ? -47.757 -24.766 51.404 1.00 62.75 226 ASN A CA 1
ATOM 1831 C C . ASN A 1 226 ? -47.137 -25.247 52.729 1.00 62.75 226 ASN A C 1
ATOM 1833 O O . ASN A 1 226 ? -46.726 -26.405 52.842 1.00 62.75 226 ASN A O 1
ATOM 1837 N N . PHE A 1 227 ? -47.062 -24.375 53.734 1.00 61.06 227 PHE A N 1
ATOM 1838 C CA . PHE A 1 227 ? -46.664 -24.763 55.089 1.00 61.06 227 PHE A CA 1
ATOM 1839 C C . PHE A 1 227 ? -47.852 -25.357 55.852 1.00 61.06 227 PHE A C 1
ATOM 1841 O O . PHE A 1 227 ? -48.883 -24.708 56.013 1.00 61.06 227 PHE A O 1
ATOM 1848 N N . LYS A 1 228 ? -47.685 -26.576 56.381 1.00 56.00 228 LYS A N 1
ATOM 1849 C CA . LYS A 1 228 ? -48.683 -27.249 57.232 1.00 56.00 228 LYS A CA 1
ATOM 1850 C C . LYS A 1 228 ? -48.923 -26.533 58.571 1.00 56.00 228 LYS A C 1
ATOM 1852 O O . LYS A 1 228 ? -50.001 -26.680 59.134 1.00 56.00 228 LYS A O 1
ATOM 1857 N N . GLU A 1 229 ? -47.975 -25.733 59.070 1.00 55.59 229 GLU A N 1
ATOM 1858 C CA . GLU A 1 229 ? -48.162 -24.909 60.277 1.00 55.59 229 GLU A CA 1
ATOM 1859 C C . GLU A 1 229 ? -49.100 -23.692 60.093 1.00 55.59 229 GLU A C 1
ATOM 1861 O O . GLU A 1 229 ? -49.490 -23.087 61.089 1.00 55.59 229 GLU A O 1
ATOM 1866 N N . LEU A 1 230 ? -49.493 -23.323 58.865 1.00 54.81 230 LEU A N 1
ATOM 1867 C CA . LEU A 1 230 ? -50.376 -22.168 58.605 1.00 54.81 230 LEU A CA 1
ATOM 1868 C C . LEU A 1 230 ? -51.880 -22.498 58.651 1.00 54.81 230 LEU A C 1
ATOM 1870 O O . LEU A 1 230 ? -52.702 -21.582 58.654 1.00 54.81 230 LEU A O 1
ATOM 1874 N N . ASP A 1 231 ? -52.253 -23.779 58.728 1.00 53.53 231 ASP A N 1
ATOM 1875 C CA . ASP A 1 231 ? -53.659 -24.222 58.785 1.00 53.53 231 ASP A CA 1
ATOM 1876 C C . ASP A 1 231 ? -54.321 -23.959 60.154 1.00 53.53 231 ASP A C 1
ATOM 1878 O O . ASP A 1 231 ? -55.546 -23.959 60.289 1.00 53.53 231 ASP A O 1
ATOM 1882 N N . GLY A 1 232 ? -53.520 -23.703 61.193 1.00 54.97 232 GLY A N 1
ATOM 1883 C CA . GLY A 1 232 ? -53.987 -23.500 62.559 1.00 54.97 232 GLY A CA 1
ATOM 1884 C C . GLY A 1 232 ? -53.789 -22.068 63.042 1.00 54.97 232 GLY A C 1
ATOM 1885 O O . GLY A 1 232 ? -52.778 -21.776 63.666 1.00 54.97 232 GLY A O 1
ATOM 1886 N N . ASN A 1 233 ? -54.814 -21.227 62.868 1.00 53.44 233 ASN A N 1
ATOM 1887 C CA . ASN A 1 233 ? -55.031 -19.942 63.557 1.00 53.44 233 ASN A CA 1
ATOM 1888 C C . ASN A 1 233 ? -54.499 -18.659 62.868 1.00 53.44 233 ASN A C 1
ATOM 1890 O O . ASN A 1 233 ? -53.348 -18.262 63.008 1.00 53.44 233 ASN A O 1
ATOM 1894 N N . LYS A 1 234 ? -55.430 -17.948 62.209 1.00 55.94 234 LYS A N 1
ATOM 1895 C CA . LYS A 1 234 ? -55.520 -16.479 62.027 1.00 55.94 234 LYS A CA 1
ATOM 1896 C C . LYS A 1 234 ? -54.197 -15.686 61.980 1.00 55.94 234 LYS A C 1
ATOM 1898 O O . LYS A 1 234 ? -54.030 -14.727 62.734 1.00 55.94 234 LYS A O 1
ATOM 1903 N N . MET A 1 235 ? -53.290 -15.983 61.051 1.00 54.19 235 MET A N 1
ATOM 1904 C CA . MET A 1 235 ? -52.266 -15.000 60.683 1.00 54.19 235 MET A CA 1
ATOM 1905 C C . MET A 1 235 ? -52.882 -13.948 59.755 1.00 54.19 235 MET A C 1
ATOM 1907 O O . MET A 1 235 ? -53.327 -14.241 58.649 1.00 54.19 235 MET A O 1
ATOM 1911 N N . SER A 1 236 ? -52.960 -12.711 60.249 1.00 56.69 236 SER A N 1
ATOM 1912 C CA . SER A 1 236 ? -53.454 -11.552 59.502 1.00 56.69 236 SER A CA 1
ATOM 1913 C C . SER A 1 236 ? -52.645 -11.349 58.218 1.00 56.69 236 SER A C 1
ATOM 1915 O O . SER A 1 236 ? -51.413 -11.319 58.273 1.00 56.69 236 SER A O 1
ATOM 1917 N N . LEU A 1 237 ? -53.335 -11.123 57.089 1.00 60.50 237 LEU A N 1
ATOM 1918 C CA . LEU A 1 237 ? -52.760 -10.760 55.779 1.00 60.50 237 LEU A CA 1
ATOM 1919 C C . LEU A 1 237 ? -51.721 -9.621 55.858 1.00 60.50 237 LEU A C 1
ATOM 1921 O O . LEU A 1 237 ? -50.916 -9.442 54.953 1.00 60.50 237 LEU A O 1
ATOM 1925 N N . TRP A 1 238 ? -51.717 -8.845 56.941 1.00 65.44 238 TRP A N 1
ATOM 1926 C CA . TRP A 1 238 ? -50.767 -7.765 57.186 1.00 65.44 238 TRP A CA 1
ATOM 1927 C C . TRP A 1 238 ? -49.299 -8.229 57.254 1.00 65.44 238 TRP A C 1
ATOM 1929 O O . TRP A 1 238 ? -48.406 -7.518 56.794 1.00 65.44 238 TRP A O 1
ATOM 1939 N N . TRP A 1 239 ? -49.033 -9.443 57.752 1.00 68.75 239 TRP A N 1
ATOM 1940 C CA . TRP A 1 239 ? -47.675 -10.007 57.784 1.00 68.75 239 TRP A CA 1
ATOM 1941 C C . TRP A 1 239 ? -47.127 -10.328 56.387 1.00 68.75 239 TRP A C 1
ATOM 1943 O O . TRP A 1 239 ? -45.916 -10.250 56.180 1.00 68.75 239 TRP A O 1
ATOM 1953 N N . TRP A 1 240 ? -48.009 -10.601 55.417 1.00 63.72 240 TRP A N 1
ATOM 1954 C CA . TRP A 1 240 ? -47.646 -10.793 54.009 1.00 63.72 240 TRP A CA 1
ATOM 1955 C C . TRP A 1 240 ? -47.023 -9.520 53.429 1.00 63.72 240 TRP A C 1
ATOM 1957 O O . TRP A 1 240 ? -45.911 -9.552 52.903 1.00 63.72 240 TRP A O 1
ATOM 1967 N N . GLY A 1 241 ? -47.694 -8.379 53.629 1.00 67.50 241 GLY A N 1
ATOM 1968 C CA . GLY A 1 241 ? -47.190 -7.075 53.196 1.00 67.50 241 GLY A CA 1
ATOM 1969 C C . GLY A 1 241 ? -45.906 -6.666 53.922 1.00 67.50 241 GLY A C 1
ATOM 1970 O O . GLY A 1 241 ? -44.991 -6.125 53.300 1.00 67.50 241 GLY A O 1
ATOM 1971 N N . ALA A 1 242 ? -45.799 -6.968 55.221 1.00 77.19 242 ALA A N 1
ATOM 1972 C CA . ALA A 1 242 ? -44.611 -6.655 56.012 1.00 77.19 242 ALA A CA 1
ATOM 1973 C C . ALA A 1 242 ? -43.373 -7.447 55.549 1.00 77.19 242 ALA A C 1
ATOM 1975 O O . ALA A 1 242 ? -42.306 -6.862 55.364 1.00 77.19 242 ALA A O 1
ATOM 1976 N N . GLY A 1 243 ? -43.510 -8.754 55.299 1.00 75.31 243 GLY A N 1
ATOM 1977 C CA . GLY A 1 243 ? -42.409 -9.603 54.831 1.00 75.31 243 GLY A CA 1
ATOM 1978 C C . GLY A 1 243 ? -41.902 -9.206 53.443 1.00 75.31 243 GLY A C 1
ATOM 1979 O O . GLY A 1 243 ? -40.692 -9.070 53.239 1.00 75.31 243 GLY A O 1
ATOM 1980 N N . SER A 1 244 ? -42.817 -8.932 52.506 1.00 71.00 244 SER A N 1
ATOM 1981 C CA . SER A 1 244 ? -42.438 -8.446 51.176 1.00 71.00 244 SER A CA 1
ATOM 1982 C C . SER A 1 244 ? -41.775 -7.071 51.239 1.00 71.00 244 SER A C 1
ATOM 1984 O O . SER A 1 244 ? -40.773 -6.848 50.564 1.00 71.00 244 SER A O 1
ATOM 1986 N N . ALA A 1 245 ? -42.278 -6.163 52.084 1.00 75.94 245 ALA A N 1
ATOM 1987 C CA . ALA A 1 245 ? -41.703 -4.831 52.241 1.00 75.94 245 ALA A CA 1
ATOM 1988 C C . ALA A 1 245 ? -40.280 -4.887 52.816 1.00 75.94 245 ALA A C 1
ATOM 1990 O O . ALA A 1 245 ? -39.395 -4.207 52.309 1.00 75.94 245 ALA A O 1
ATOM 1991 N N . ILE A 1 246 ? -40.022 -5.736 53.816 1.00 81.44 246 ILE A N 1
ATOM 1992 C CA . ILE A 1 246 ? -38.687 -5.889 54.418 1.00 81.44 246 ILE A CA 1
ATOM 1993 C C . ILE A 1 246 ? -37.686 -6.475 53.412 1.00 81.44 246 ILE A C 1
ATOM 1995 O O . ILE A 1 246 ? -36.557 -5.990 53.311 1.00 81.44 246 ILE A O 1
ATOM 1999 N N . SER A 1 247 ? -38.085 -7.482 52.630 1.00 73.62 247 SER A N 1
ATOM 2000 C CA . SER A 1 247 ? -37.222 -8.056 51.586 1.00 73.62 247 SER A CA 1
ATOM 2001 C C . SER A 1 247 ? -36.895 -7.036 50.486 1.00 73.62 247 SER A C 1
ATOM 2003 O O . SER A 1 247 ? -35.760 -6.944 50.019 1.00 73.62 247 SER A O 1
ATOM 2005 N N . LEU A 1 248 ? -37.864 -6.192 50.131 1.00 74.25 248 LEU A N 1
ATOM 2006 C CA . LEU A 1 248 ? -37.688 -5.151 49.123 1.00 74.25 248 LEU A CA 1
ATOM 2007 C C . LEU A 1 248 ? -36.812 -3.998 49.644 1.00 74.25 248 LEU A C 1
ATOM 2009 O O . LEU A 1 248 ? -35.918 -3.533 48.941 1.00 74.25 248 LEU A O 1
ATOM 2013 N N . VAL A 1 249 ? -36.990 -3.593 50.904 1.00 81.81 249 VAL A N 1
ATOM 2014 C CA . VAL A 1 249 ? -36.147 -2.584 51.566 1.00 81.81 249 VAL A CA 1
ATOM 2015 C C . VAL A 1 249 ? -34.708 -3.073 51.706 1.00 81.81 249 VAL A C 1
ATOM 2017 O O . VAL A 1 249 ? -33.788 -2.318 51.409 1.00 81.81 249 VAL A O 1
ATOM 2020 N N . THR A 1 250 ? -34.489 -4.326 52.108 1.00 79.69 250 THR A N 1
ATOM 2021 C CA . THR A 1 250 ? -33.133 -4.893 52.240 1.00 79.69 250 THR A CA 1
ATOM 2022 C C . THR A 1 250 ? -32.416 -4.996 50.898 1.00 79.69 250 THR A C 1
ATOM 2024 O O . THR A 1 250 ? -31.231 -4.669 50.826 1.00 79.69 250 THR A O 1
ATOM 2027 N N . ALA A 1 251 ? -33.130 -5.345 49.824 1.00 75.69 251 ALA A N 1
ATOM 2028 C CA . ALA A 1 251 ? -32.597 -5.245 48.472 1.00 75.69 251 ALA A CA 1
ATOM 2029 C C . ALA A 1 251 ? -32.214 -3.792 48.151 1.00 75.69 251 ALA A C 1
ATOM 2031 O O . ALA A 1 251 ? -31.054 -3.504 47.884 1.00 75.69 251 ALA A O 1
ATOM 2032 N N . ILE A 1 252 ? -33.130 -2.830 48.266 1.00 79.88 252 ILE A N 1
ATOM 2033 C CA . ILE A 1 252 ? -32.829 -1.420 47.963 1.00 79.88 252 ILE A CA 1
ATOM 2034 C C . ILE A 1 252 ? -31.601 -0.917 48.747 1.00 79.88 252 ILE A C 1
ATOM 2036 O O . ILE A 1 252 ? -30.719 -0.267 48.185 1.00 79.88 252 ILE A O 1
ATOM 2040 N N . LEU A 1 253 ? -31.496 -1.263 50.030 1.00 83.00 253 LEU A N 1
ATOM 2041 C CA . LEU A 1 253 ? -30.386 -0.856 50.890 1.00 83.00 253 LEU A CA 1
ATOM 2042 C C . LEU A 1 253 ? -29.049 -1.471 50.438 1.00 83.00 253 LEU A C 1
ATOM 2044 O O . LEU A 1 253 ? -28.030 -0.778 50.414 1.00 83.00 253 LEU A O 1
ATOM 2048 N N . ALA A 1 254 ? -29.053 -2.735 50.004 1.00 79.50 254 ALA A N 1
ATOM 2049 C CA . ALA A 1 254 ? -27.880 -3.384 49.423 1.00 79.50 254 ALA A CA 1
ATOM 2050 C C . ALA A 1 254 ? -27.453 -2.739 48.090 1.00 79.50 254 ALA A C 1
ATOM 2052 O O . ALA A 1 254 ? -26.255 -2.579 47.860 1.00 79.50 254 ALA A O 1
ATOM 2053 N N . TYR A 1 255 ? -28.400 -2.292 47.256 1.00 78.94 255 TYR A N 1
ATOM 2054 C CA . TYR A 1 255 ? -28.097 -1.574 46.010 1.00 78.94 255 TYR A CA 1
ATOM 2055 C C . TYR A 1 255 ? -27.381 -0.245 46.258 1.00 78.94 255 TYR A C 1
ATOM 2057 O O . TYR A 1 255 ? -26.400 0.057 45.584 1.00 78.94 255 TYR A O 1
ATOM 2065 N N . TYR A 1 256 ? -27.832 0.539 47.242 1.00 81.81 256 TYR A N 1
ATOM 2066 C CA . TYR A 1 256 ? -27.198 1.819 47.572 1.00 81.81 256 TYR A CA 1
ATOM 2067 C C . TYR A 1 256 ? -25.849 1.655 48.285 1.00 81.81 256 TYR A C 1
ATOM 2069 O O . TYR A 1 256 ? -24.939 2.458 48.067 1.00 81.81 256 TYR A O 1
ATOM 2077 N N . LEU A 1 257 ? -25.688 0.614 49.109 1.00 79.62 257 LEU A N 1
ATOM 2078 C CA . LEU A 1 257 ? -24.433 0.353 49.820 1.00 79.62 257 LEU A CA 1
ATOM 2079 C C . LEU A 1 257 ? -23.335 -0.218 48.915 1.00 79.62 257 LEU A C 1
ATOM 2081 O O . LEU A 1 257 ? -22.165 0.116 49.104 1.00 79.62 257 LEU A O 1
ATOM 2085 N N . PHE A 1 258 ? -23.682 -1.041 47.923 1.00 77.44 258 PHE A N 1
ATOM 2086 C CA . PHE A 1 258 ? -22.717 -1.703 47.040 1.00 77.44 258 PHE A CA 1
ATOM 2087 C C . PHE A 1 258 ? -21.710 -0.743 46.358 1.00 77.44 258 PHE A C 1
ATOM 2089 O O . PHE A 1 258 ? -20.501 -0.936 46.527 1.00 77.44 258 PHE A O 1
ATOM 2096 N N . PRO A 1 259 ? -22.130 0.346 45.677 1.00 74.81 259 PRO A N 1
ATOM 2097 C CA . PRO A 1 259 ? -21.199 1.293 45.063 1.00 74.81 259 PRO A CA 1
ATOM 2098 C C . PRO A 1 259 ? -20.425 2.138 46.088 1.00 74.81 259 PRO A C 1
ATOM 2100 O O . PRO A 1 259 ? -19.320 2.596 45.793 1.00 74.81 259 PRO A O 1
ATOM 2103 N N . TYR A 1 260 ? -20.967 2.348 47.294 1.00 75.38 260 TYR A N 1
ATOM 2104 C CA . TYR A 1 260 ? -20.288 3.093 48.361 1.00 75.38 260 TYR A CA 1
ATOM 2105 C C . TYR A 1 260 ? -19.115 2.291 48.946 1.00 75.38 260 TYR A C 1
ATOM 2107 O O . TYR A 1 260 ? -18.011 2.813 49.116 1.00 75.38 260 TYR A O 1
ATOM 2115 N N . VAL A 1 261 ? -19.326 0.991 49.168 1.00 71.19 261 VAL A N 1
ATOM 2116 C CA . VAL A 1 261 ? -18.299 0.065 49.665 1.00 71.19 261 VAL A CA 1
ATOM 2117 C C . VAL A 1 261 ? -17.188 -0.149 48.631 1.00 71.19 261 VAL A C 1
ATOM 2119 O O . VAL A 1 261 ? -16.011 -0.181 48.997 1.00 71.19 261 VAL A O 1
ATOM 2122 N N . GLU A 1 262 ? -17.516 -0.238 47.337 1.00 74.69 262 GLU A N 1
ATOM 2123 C CA . GLU A 1 262 ? -16.498 -0.339 46.281 1.00 74.69 262 GLU A CA 1
ATOM 2124 C C . GLU A 1 262 ? -15.599 0.900 46.186 1.00 74.69 262 GLU A C 1
ATOM 2126 O O . GLU A 1 262 ? -14.384 0.765 46.014 1.00 74.69 262 GLU A O 1
ATOM 2131 N N . ARG A 1 263 ? -16.166 2.107 46.323 1.00 73.31 263 ARG A N 1
ATOM 2132 C CA . ARG A 1 263 ? -15.380 3.351 46.305 1.00 73.31 263 ARG A CA 1
ATOM 2133 C C . ARG A 1 263 ? -14.392 3.408 47.469 1.00 73.31 263 ARG A C 1
ATOM 2135 O O . ARG A 1 263 ? -13.230 3.725 47.244 1.00 73.31 263 ARG A O 1
ATOM 2142 N N . LEU A 1 264 ? -14.812 3.022 48.676 1.00 73.62 264 LEU A N 1
ATOM 2143 C CA . LEU A 1 264 ? -13.932 2.975 49.851 1.00 73.62 264 LEU A CA 1
ATOM 2144 C C . LEU A 1 264 ? -12.798 1.950 49.697 1.00 73.62 264 LEU A C 1
ATOM 2146 O O . LEU A 1 264 ? -11.658 2.230 50.061 1.00 73.62 264 LEU A O 1
ATOM 2150 N N . LYS A 1 265 ? -13.075 0.786 49.096 1.00 70.81 265 LYS A N 1
ATOM 2151 C CA . LYS A 1 265 ? -12.049 -0.234 48.822 1.00 70.81 265 LYS A CA 1
ATOM 2152 C C . LYS A 1 265 ? -10.973 0.236 47.841 1.00 70.81 265 LYS A C 1
ATOM 2154 O O . LYS A 1 265 ? -9.822 -0.166 47.992 1.00 70.81 265 LYS A O 1
ATOM 2159 N N . LYS A 1 266 ? -11.320 1.061 46.846 1.00 69.12 266 LYS A N 1
ATOM 2160 C CA . LYS A 1 266 ? -10.346 1.598 45.878 1.00 69.12 266 LYS A CA 1
ATOM 2161 C C . LYS A 1 266 ? -9.412 2.632 46.513 1.00 69.12 266 LYS A C 1
ATOM 2163 O O . LYS A 1 266 ? -8.227 2.615 46.205 1.00 69.12 266 LYS A O 1
ATOM 2168 N N . THR A 1 267 ? -9.903 3.454 47.440 1.00 70.06 267 THR A N 1
ATOM 2169 C CA . THR A 1 267 ? -9.089 4.466 48.139 1.00 70.06 267 THR A CA 1
ATOM 2170 C C . THR A 1 267 ? -8.103 3.859 49.139 1.00 70.06 267 THR A C 1
ATOM 2172 O O . THR A 1 267 ? -7.030 4.404 49.337 1.00 70.06 267 THR A O 1
ATOM 2175 N N . VAL A 1 268 ? -8.442 2.720 49.753 1.00 71.62 268 VAL A N 1
ATOM 2176 C CA . VAL A 1 268 ? -7.578 2.029 50.735 1.00 71.62 268 VAL A CA 1
ATOM 2177 C C . VAL A 1 268 ? -6.479 1.182 50.071 1.00 71.62 268 VAL A C 1
ATOM 2179 O O . VAL A 1 268 ? -5.533 0.767 50.733 1.00 71.62 268 VAL A O 1
ATOM 2182 N N . ARG A 1 269 ? -6.606 0.885 48.769 1.00 55.56 269 ARG A N 1
ATOM 2183 C CA . ARG A 1 269 ? -5.648 0.060 48.007 1.00 55.56 269 ARG A CA 1
ATOM 2184 C C . ARG A 1 269 ? -4.675 0.877 47.142 1.00 55.56 269 ARG A C 1
ATOM 2186 O O . ARG A 1 269 ? -3.803 0.276 46.518 1.00 55.56 269 ARG A O 1
ATOM 2193 N N . SER A 1 270 ? -4.879 2.193 47.081 1.00 47.06 270 SER A N 1
ATOM 2194 C CA . SER A 1 270 ? -3.946 3.200 46.557 1.00 47.06 270 SER A CA 1
ATOM 2195 C C . SER A 1 270 ? -2.939 3.593 47.629 1.00 47.06 270 SER A C 1
ATOM 2197 O O . SER A 1 270 ? -1.884 4.117 47.214 1.00 47.06 270 SER A O 1
#

Foldseek 3Di:
DDDDDDPQFDDDPDPPDGDGQDQDDDDPPPVVCCVVPPPPPSPCLDPVCCVVCQPVVPDPVQVVQFVVSSCLVVLVSVLSVLVVVLVVLVVLLVVLVPDDLVCLVVCLVVLVVSLVVLVVVLVVLVVVLVVLVQCLDPPHPTGHHPDDDVVSNVSSVVSSVSSVVSSVSSVVSSVSSVVSNVVSVVSVVVVVVVVVVVVVVVVVVVVVVCLQVVLQVVLCVVVVDDDPVVVPDDDDCVVSVVSSVVSNVVSVVCVVVVVVVVVVVVVVVD

Sequence (270 aa):
QKTQSFPWIIKESDANNRKYLPVILHKHKIALKSHLFGQVSTSARSAAHLPNDYGRSLHASVMDQDAFYCLTEVFNFAASSQMEFLNLIDLKLDLYTSLPTEEDFEVLPNLKYSKKILYRYIQKTERVLESIRNATNKESCWPRPTYHTEKARVTAQNIEHDFEHLLKRAQTLHNRTTDAITVLPSSISISESQRAIQQAEDMAKLTFLAFLFVPLSFATSFFGMNFKELDGNKMSLWWWGAGSAISLVTAILAYYLFPYVERLKKTVRS

pLDDT: mean 75.58, std 17.84, range [32.28, 97.25]

Secondary structure (DSSP, 8-state):
------TT----S-TT---PPPP----TTGGGSGGGSSS--TTTTSGGGHHHHTTTTS-HHHHTT-HHHHTHHHHHHHHHHHHHHHHHHHHHHHHHHHS-GGGHHHHHHHHHHHHHHHHHHHHHHHHHHHHHHHHHSTT--S---SS--HHHHHHHHHHHHHHHHHHHHHHHHHHHHHHHHHHHHHHHHHHHHHHHHHHHHHHHHHHHHHHHHHHHHHHHHHHHS--GGGSSS---THHHHHHHHHHHHHHHHHHHHHHHHHHHHHHH--